Protein AF-A0A453NP81-F1 (afdb_monomer_lite)

pLDDT: mean 89.7, std 10.58, range [42.56, 98.75]

Sequence (314 aa):
PSFDKVVPPSFLELGVAELVAIYSELCELGSPPPVIDADDLQRDPEAVLSGLCEDLGIPFQPQMLKWKAGPRDFDGIWAPWWYESVHTSTGFSKSRRYPMTFPFAFYDLLEQSLPFYNMLKRQVRRTTGSLLPPPPDPPLPVPENKKILVWVGDELLPRDSARVSVFDSVVQGGDAVWEGLRIYDGKVFKLEEHLDRLFDSTKAMAFSNVPSRDWIKDAIFKTLNANGMFNNAHIRLTLTRGKKVTSGMSPAFNLYGCVLIVLAEWKPPVYDNSHGIKLVTATTRRNSPNSVDSKIHHNNLINNILAKVIYLKI

Foldseek 3Di:
DPPCVPDPDALVNVCLVVVLVVQVVCVVVVHRQAFADPLVCLVCVQLQQCVNCVSVVHDDDPCQFFDQAADDPPCPPCCVPPCPVVNPDTGRDRDPDDDDDDDPVCVVSCVSNVVSVVVRVVRHDPRCPPVDDDDPDDDDPDNLLQFAWKAKAHDTDTPVPDDADCQFPCNQPQQKFKFKWFAAQQDIPPLVVRVVLRVVLCVVSVQDQDDDPVSLVVNQVVRCVRSVPRHQKMWTWMKTSGGFPDRDDDSVRSPPGIMIITDMDRHHDPDDPVVDDDDDDFPQDDDDCVGPNPSNRTRPCVSVVVSVVVVVVD

Organism: Aegilops tauschii subsp. strangulata (NCBI:txid200361)

InterPro domains:
  IPR001544 Aminotransferase class IV [PF01063] (177-308)
  IPR027417 P-loop containing nucleoside triphosphate hydrolase [G3DSA:3.40.50.300] (17-99)
  IPR027417 P-loop containing nucleoside triphosphate hydrolase [SSF52540] (30-79)
  IPR036038 Aminotransferase-like, PLP-dependent enzymes [SSF56752] (148-310)
  IPR043131 Branched-chain-amino-acid aminotransferase-like, N-terminal [G3DSA:3.30.470.10] (142-263)
  IPR050571 Class-IV Pyridoxal-Phosphate-Dependent Aminotransferase [PTHR42743] (1-309)

Radius of gyration: 27.59 Å; chains: 1; bounding box: 65×51×76 Å

Structure (mmCIF, N/CA/C/O backbone):
data_AF-A0A453NP81-F1
#
_entry.id   AF-A0A453NP81-F1
#
loop_
_atom_site.group_PDB
_atom_site.id
_atom_site.type_symbol
_atom_site.label_atom_id
_atom_site.label_alt_id
_atom_site.label_comp_id
_atom_site.label_asym_id
_atom_site.label_entity_id
_atom_site.label_seq_id
_atom_site.pdbx_PDB_ins_code
_atom_site.Cartn_x
_atom_site.Cartn_y
_atom_site.Cartn_z
_atom_site.occupancy
_atom_site.B_iso_or_equiv
_atom_site.auth_seq_id
_atom_site.auth_comp_id
_atom_site.auth_asym_id
_atom_site.auth_atom_id
_atom_site.pdbx_PDB_model_num
ATOM 1 N N . PRO A 1 1 ? -13.030 -12.055 40.903 1.00 47.19 1 PRO A N 1
ATOM 2 C CA . PRO A 1 1 ? -11.778 -12.454 40.208 1.00 47.19 1 PRO A CA 1
ATOM 3 C C . PRO A 1 1 ? -11.940 -12.206 38.711 1.00 47.19 1 PRO A C 1
ATOM 5 O O . PRO A 1 1 ? -12.988 -12.552 38.183 1.00 47.19 1 PRO A O 1
ATOM 8 N N . SER A 1 2 ? -10.976 -11.556 38.059 1.00 61.31 2 SER A N 1
ATOM 9 C CA . SER A 1 2 ? -11.037 -11.371 36.605 1.00 61.31 2 SER A CA 1
ATOM 10 C C . SER A 1 2 ? -10.831 -12.724 35.909 1.00 61.31 2 SER A C 1
ATOM 12 O O . SER A 1 2 ? -10.072 -13.555 36.413 1.00 61.31 2 SER A O 1
ATOM 14 N N . PHE A 1 3 ? -11.569 -12.972 34.825 1.00 66.38 3 PHE A N 1
ATOM 15 C CA . PHE A 1 3 ? -11.654 -14.274 34.146 1.00 66.38 3 PHE A CA 1
ATOM 16 C C . PHE A 1 3 ? -10.286 -14.781 33.657 1.00 66.38 3 PHE A C 1
ATOM 18 O O . PHE A 1 3 ? -9.969 -15.961 33.793 1.00 66.38 3 PHE A O 1
ATOM 25 N N . ASP A 1 4 ? -9.424 -13.859 33.229 1.00 69.38 4 ASP A N 1
ATOM 26 C CA . ASP A 1 4 ? -8.034 -14.091 32.815 1.00 69.38 4 ASP A CA 1
ATOM 27 C C . ASP A 1 4 ? -7.135 -14.691 33.912 1.00 69.38 4 ASP A C 1
ATOM 29 O O . ASP A 1 4 ? -6.089 -15.263 33.617 1.00 69.38 4 ASP A O 1
ATOM 33 N N . LYS A 1 5 ? -7.529 -14.591 35.190 1.00 72.94 5 LYS A N 1
ATOM 34 C CA . LYS A 1 5 ? -6.813 -15.232 36.307 1.00 72.94 5 LYS A CA 1
ATOM 35 C C . LYS A 1 5 ? -7.133 -16.719 36.455 1.00 72.94 5 LYS A C 1
ATOM 37 O O . LYS A 1 5 ? -6.472 -17.393 37.241 1.00 72.94 5 LYS A O 1
ATOM 42 N N . VAL A 1 6 ? -8.171 -17.202 35.772 1.00 76.69 6 VAL A N 1
ATOM 43 C CA . VAL A 1 6 ? -8.679 -18.578 35.878 1.00 76.69 6 VAL A CA 1
ATOM 44 C C . VAL A 1 6 ? -8.459 -19.336 34.573 1.00 76.69 6 VAL A C 1
ATOM 46 O O . VAL A 1 6 ? -8.052 -20.494 34.608 1.00 76.69 6 VAL A O 1
ATOM 49 N N . VAL A 1 7 ? -8.674 -18.676 33.433 1.00 77.19 7 VAL A N 1
ATOM 50 C CA . VAL A 1 7 ? -8.466 -19.242 32.097 1.00 77.19 7 VAL A CA 1
ATOM 51 C C . VAL A 1 7 ? -7.507 -18.330 31.330 1.00 77.19 7 VAL A C 1
ATOM 53 O O . VAL A 1 7 ? -7.782 -17.133 31.220 1.00 77.19 7 VAL A O 1
ATOM 56 N N . PRO A 1 8 ? -6.380 -18.849 30.803 1.00 81.69 8 PRO A N 1
ATOM 57 C CA . PRO A 1 8 ? -5.504 -18.066 29.944 1.00 81.69 8 PRO A CA 1
ATOM 58 C C . PRO A 1 8 ? -6.287 -17.527 28.739 1.00 81.69 8 PRO A C 1
ATOM 60 O O . PRO A 1 8 ? -6.953 -18.309 28.056 1.00 81.69 8 PRO A O 1
ATOM 63 N N . PRO A 1 9 ? -6.223 -16.217 28.453 1.00 84.69 9 PRO A N 1
ATOM 64 C CA . PRO A 1 9 ? -6.964 -15.649 27.341 1.00 84.69 9 PRO A CA 1
ATOM 65 C C . PRO A 1 9 ? -6.439 -16.217 26.021 1.00 84.69 9 PRO A C 1
ATOM 67 O O . PRO A 1 9 ? -5.232 -16.270 25.780 1.00 84.69 9 PRO A O 1
ATOM 70 N N . SER A 1 10 ? -7.362 -16.634 25.161 1.00 89.25 10 SER A N 1
ATOM 71 C CA . SER A 1 10 ? -7.074 -17.157 23.827 1.00 89.25 10 SER A CA 1
ATOM 72 C C . SER A 1 10 ? -7.984 -16.494 22.799 1.00 89.25 10 SER A C 1
ATOM 74 O O . SER A 1 10 ? -8.982 -15.870 23.158 1.00 89.25 10 SER A O 1
ATOM 76 N N . PHE A 1 11 ? -7.643 -16.617 21.515 1.00 88.62 11 PHE A N 1
ATOM 77 C CA . PHE A 1 11 ? -8.423 -16.000 20.440 1.00 88.62 11 PHE A CA 1
ATOM 78 C C . PHE A 1 11 ? -9.874 -16.500 20.420 1.00 88.62 11 PHE A C 1
ATOM 80 O O . PHE A 1 11 ? -10.788 -15.694 20.270 1.00 88.62 11 PHE A O 1
ATOM 87 N N . LEU A 1 12 ? -10.076 -17.799 20.663 1.00 87.88 12 LEU A N 1
ATOM 88 C CA . LEU A 1 12 ? -11.402 -18.414 20.761 1.00 87.88 12 LEU A CA 1
ATOM 89 C C . LEU A 1 12 ? -12.177 -17.904 21.986 1.00 87.88 12 LEU A C 1
ATOM 91 O O . LEU A 1 12 ? -13.352 -17.576 21.886 1.00 87.88 12 LEU A O 1
ATOM 95 N N . GLU A 1 13 ? -11.509 -17.764 23.134 1.00 87.81 13 GLU A N 1
ATOM 96 C CA . GLU A 1 13 ? -12.145 -17.270 24.367 1.00 87.81 13 GLU A CA 1
ATOM 97 C C . GLU A 1 13 ? -12.581 -15.799 24.269 1.00 87.81 13 GLU A C 1
ATOM 99 O O . GLU A 1 13 ? -13.502 -15.379 24.967 1.00 87.81 13 GLU A O 1
ATOM 104 N N . LEU A 1 14 ? -11.942 -14.994 23.411 1.00 86.94 14 LEU A N 1
ATOM 105 C CA . LEU A 1 14 ? -12.340 -13.600 23.205 1.00 86.94 14 LEU A CA 1
ATOM 106 C C . LEU A 1 14 ? -13.663 -13.450 22.439 1.00 86.94 14 LEU A C 1
ATOM 108 O O . LEU A 1 14 ? -14.275 -12.384 22.517 1.00 86.94 14 LEU A O 1
ATOM 112 N N . GLY A 1 15 ? -14.093 -14.462 21.680 1.00 89.94 15 GLY A N 1
ATOM 113 C CA . GLY A 1 15 ? -15.384 -14.457 20.986 1.00 89.94 15 GLY A CA 1
ATOM 114 C C . GLY A 1 15 ? -15.492 -13.498 19.789 1.00 89.94 15 GLY A C 1
ATOM 115 O O . GLY A 1 15 ? -16.579 -13.304 19.245 1.00 89.94 15 GLY A O 1
ATOM 116 N N . VAL A 1 16 ? -14.408 -12.819 19.386 1.00 90.50 16 VAL A N 1
ATOM 117 C CA . VAL A 1 16 ? -14.475 -11.760 18.355 1.00 90.50 16 VAL A CA 1
ATOM 118 C C . VAL A 1 16 ? -14.737 -12.348 16.963 1.00 90.50 16 VAL A C 1
ATOM 120 O O . VAL A 1 16 ? -15.414 -11.716 16.151 1.00 90.50 16 VAL A O 1
ATOM 123 N N . ALA A 1 17 ? -14.246 -13.558 16.685 1.00 92.00 17 ALA A N 1
ATOM 124 C CA . ALA A 1 17 ? -14.535 -14.263 15.436 1.00 92.00 17 ALA A CA 1
ATOM 125 C C . ALA A 1 17 ? -16.012 -14.672 15.353 1.00 92.00 17 ALA A C 1
ATOM 127 O O . ALA A 1 17 ? -16.648 -14.510 14.315 1.00 92.00 17 ALA A O 1
ATOM 128 N N . GLU A 1 18 ? -16.569 -15.137 16.465 1.00 94.38 18 GLU A N 1
ATOM 129 C CA . GLU A 1 18 ? -17.962 -15.536 16.612 1.00 94.38 18 GLU A CA 1
ATOM 130 C C . GLU A 1 18 ? -18.888 -14.329 16.428 1.00 94.38 18 GLU A C 1
ATOM 132 O O . GLU A 1 18 ? -19.885 -14.424 15.718 1.00 94.38 18 GLU A O 1
ATOM 137 N N . LEU A 1 19 ? -18.524 -13.160 16.968 1.00 93.94 19 LEU A N 1
ATOM 138 C CA . LEU A 1 19 ? -19.256 -11.913 16.715 1.00 93.94 19 LEU A CA 1
ATOM 139 C C . LEU A 1 19 ? -19.262 -11.535 15.225 1.00 93.94 19 LEU A C 1
ATOM 141 O O . LEU A 1 19 ? -20.287 -11.094 14.707 1.00 93.94 19 LEU A O 1
ATOM 145 N N . VAL A 1 20 ? -18.140 -11.721 14.522 1.00 93.81 20 VAL A N 1
ATOM 146 C CA . VAL A 1 20 ? -18.042 -11.508 13.067 1.00 93.81 20 VAL A CA 1
ATOM 147 C C . VAL A 1 20 ? -18.910 -12.496 12.284 1.00 93.81 20 VAL A C 1
ATOM 149 O O . VAL A 1 20 ? -19.563 -12.094 11.316 1.00 93.81 20 VAL A O 1
ATOM 152 N N . ALA A 1 21 ? -18.936 -13.764 12.700 1.00 93.19 21 ALA A N 1
ATOM 153 C CA . ALA A 1 21 ? -19.771 -14.795 12.094 1.00 93.19 21 ALA A CA 1
ATOM 154 C C . ALA A 1 21 ? -21.261 -14.464 12.261 1.00 93.19 21 ALA A C 1
ATOM 156 O O . ALA A 1 21 ? -21.967 -14.345 11.262 1.00 93.19 21 ALA A O 1
ATOM 157 N N . ILE A 1 22 ? -21.702 -14.177 13.492 1.00 93.62 22 ILE A N 1
ATOM 158 C CA . ILE A 1 22 ? -23.084 -13.772 13.799 1.00 93.62 22 ILE A CA 1
ATOM 159 C C . ILE A 1 22 ? -23.476 -12.526 12.994 1.00 93.62 22 ILE A C 1
ATOM 161 O O . ILE A 1 22 ? -24.561 -12.472 12.418 1.00 93.62 22 ILE A O 1
ATOM 165 N N . TYR A 1 23 ? -22.593 -11.525 12.920 1.00 93.44 23 TYR A N 1
ATOM 166 C CA . TYR A 1 23 ? -22.841 -10.321 12.127 1.00 93.44 23 TYR A CA 1
ATOM 167 C C . TYR A 1 23 ? -23.064 -10.648 10.644 1.00 93.44 23 TYR A C 1
ATOM 169 O O . TYR A 1 23 ? -24.008 -10.138 10.040 1.00 93.44 23 TYR A O 1
ATOM 177 N N . SER A 1 24 ? -22.213 -11.498 10.061 1.00 91.00 24 SER A N 1
ATOM 178 C CA . SER A 1 24 ? -22.315 -11.875 8.646 1.00 91.00 24 SER A CA 1
ATOM 179 C C . SER A 1 24 ? -23.592 -12.662 8.360 1.00 91.00 24 SER A C 1
ATOM 181 O O . SER A 1 24 ? -24.307 -12.316 7.424 1.00 91.00 24 SER A O 1
ATOM 183 N N . GLU A 1 25 ? -23.932 -13.642 9.201 1.00 93.00 25 GLU A N 1
ATOM 184 C CA . GLU A 1 25 ? -25.167 -14.427 9.071 1.00 93.00 25 GLU A CA 1
ATOM 185 C C . GLU A 1 25 ? -26.416 -13.533 9.119 1.00 93.00 25 GLU A C 1
ATOM 187 O O . GLU A 1 25 ? -27.303 -13.637 8.273 1.00 93.00 25 GLU A O 1
ATOM 192 N N . LEU A 1 26 ? -26.476 -12.590 10.064 1.00 91.94 26 LEU A N 1
ATOM 193 C CA . LEU A 1 26 ? -27.601 -11.657 10.169 1.00 91.94 26 LEU A CA 1
ATOM 194 C C . LEU A 1 26 ? -27.687 -10.699 8.968 1.00 91.94 26 LEU A C 1
ATOM 196 O O . LEU A 1 26 ? -28.788 -10.368 8.517 1.00 91.94 26 LEU A O 1
ATOM 200 N N . CYS A 1 27 ? -26.545 -10.291 8.404 1.00 88.50 27 CYS A N 1
ATOM 201 C CA . CYS A 1 27 ? -26.513 -9.511 7.166 1.00 88.50 27 CYS A CA 1
ATOM 202 C C . CYS A 1 27 ? -27.062 -10.303 5.970 1.00 88.50 27 CYS A C 1
ATOM 204 O O . CYS A 1 27 ? -27.820 -9.747 5.177 1.00 88.50 27 CYS A O 1
ATOM 206 N N . GLU A 1 28 ? -26.721 -11.588 5.846 1.00 90.00 28 GLU A N 1
ATOM 207 C CA . GLU A 1 28 ? -27.236 -12.466 4.784 1.00 90.00 28 GLU A CA 1
ATOM 208 C C . GLU A 1 28 ? -28.748 -12.693 4.896 1.00 90.00 28 GLU A C 1
ATOM 210 O O . GLU A 1 28 ? -29.448 -12.743 3.884 1.00 90.00 28 GLU A O 1
ATOM 215 N N . LEU A 1 29 ? -29.276 -12.727 6.121 1.00 91.94 29 LEU A N 1
ATOM 216 C CA . LEU A 1 29 ? -30.715 -12.765 6.399 1.00 91.94 29 LEU A CA 1
ATOM 217 C C . LEU A 1 29 ? -31.428 -11.422 6.133 1.00 91.94 29 LEU A C 1
ATOM 219 O O . LEU A 1 29 ? -32.634 -11.305 6.358 1.00 91.94 29 LEU A O 1
ATOM 223 N N . GLY A 1 30 ? -30.708 -10.401 5.657 1.00 87.62 30 GLY A N 1
ATOM 224 C CA . GLY A 1 30 ? -31.253 -9.086 5.314 1.00 87.62 30 GLY A CA 1
ATOM 225 C C . GLY A 1 30 ? -31.536 -8.186 6.518 1.00 87.62 30 GLY A C 1
ATOM 226 O O . GLY A 1 30 ? -32.210 -7.170 6.367 1.00 87.62 30 GLY A O 1
ATOM 227 N N . SER A 1 31 ? -31.032 -8.542 7.702 1.00 80.88 31 SER A N 1
ATOM 228 C CA . SER A 1 31 ? -31.217 -7.792 8.950 1.00 80.88 31 SER A CA 1
ATOM 229 C C . SER A 1 31 ? -29.856 -7.445 9.566 1.00 80.88 31 SER A C 1
ATOM 231 O O . SER A 1 31 ? -29.481 -8.030 10.583 1.00 80.88 31 SER A O 1
ATOM 233 N N . PRO A 1 32 ? -29.081 -6.526 8.956 1.00 85.56 32 PRO A N 1
ATOM 234 C CA . PRO A 1 32 ? -27.772 -6.149 9.480 1.00 85.56 32 PRO A CA 1
ATOM 235 C C . PRO A 1 32 ? -27.924 -5.568 10.897 1.00 85.56 32 PRO A C 1
ATOM 237 O O . PRO A 1 32 ? -28.629 -4.569 11.067 1.00 85.56 32 PRO A O 1
ATOM 240 N N . PRO A 1 33 ? -27.301 -6.168 11.925 1.00 90.88 33 PRO A N 1
ATOM 241 C CA . PRO A 1 33 ? -27.499 -5.729 13.298 1.00 90.88 33 PRO A CA 1
ATOM 242 C C . PRO A 1 33 ? -26.714 -4.435 13.568 1.00 90.88 33 PRO A C 1
ATOM 244 O O . PRO A 1 33 ? -25.604 -4.269 13.045 1.00 90.88 33 PRO A O 1
ATOM 247 N N . PRO A 1 34 ? -27.235 -3.523 14.409 1.00 91.31 34 PRO A N 1
ATOM 248 C CA . PRO A 1 34 ? -26.482 -2.351 14.831 1.00 91.31 34 PRO A CA 1
ATOM 249 C C . PRO A 1 34 ? -25.256 -2.775 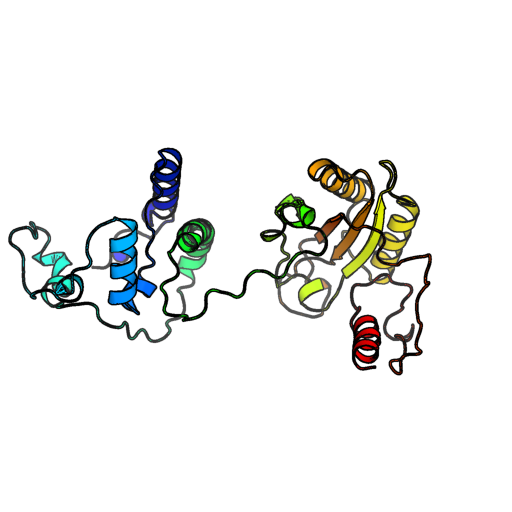15.650 1.00 91.31 34 PRO A C 1
ATOM 251 O O . PRO A 1 34 ? -25.347 -3.620 16.543 1.00 91.31 34 PRO A O 1
ATOM 254 N N . VAL A 1 35 ? -24.104 -2.167 15.360 1.00 92.38 35 VAL A N 1
ATOM 255 C CA . VAL A 1 35 ? -22.849 -2.400 16.088 1.00 92.38 35 VAL A CA 1
ATOM 256 C C . VAL A 1 35 ? -22.504 -1.156 16.899 1.00 92.38 35 VAL A C 1
ATOM 258 O O . VAL A 1 35 ? -22.488 -0.043 16.373 1.00 92.38 35 VAL A O 1
ATOM 261 N N . ILE A 1 36 ? -22.202 -1.346 18.183 1.00 91.50 36 ILE A N 1
ATOM 262 C CA . ILE A 1 36 ? -21.810 -0.279 19.108 1.00 91.50 36 ILE A CA 1
ATOM 263 C C . ILE A 1 36 ? -20.406 -0.557 19.629 1.00 91.50 36 ILE A C 1
ATOM 265 O O . ILE A 1 36 ? -20.110 -1.670 20.059 1.00 91.50 36 ILE A O 1
ATOM 269 N N . ASP A 1 37 ? -19.559 0.471 19.642 1.00 89.62 37 ASP A N 1
ATOM 270 C CA . ASP A 1 37 ? -18.280 0.423 20.342 1.00 89.62 37 ASP A CA 1
ATOM 271 C C . ASP A 1 37 ? -18.469 0.806 21.821 1.00 89.62 37 ASP A C 1
ATOM 273 O O . ASP A 1 37 ? -19.108 1.810 22.155 1.00 89.62 37 ASP A O 1
ATOM 277 N N . ALA A 1 38 ? -17.932 -0.016 22.724 1.00 88.56 38 ALA A N 1
ATOM 278 C CA . ALA A 1 38 ? -18.082 0.181 24.162 1.00 88.56 38 ALA A CA 1
ATOM 279 C C . ALA A 1 38 ? -17.394 1.465 24.665 1.00 88.56 38 ALA A C 1
ATOM 281 O O . ALA A 1 38 ? -17.914 2.107 25.582 1.00 88.56 38 ALA A O 1
ATOM 282 N N . ASP A 1 39 ? -16.272 1.871 24.059 1.00 85.81 39 ASP A N 1
ATOM 283 C CA . ASP A 1 39 ? -15.586 3.115 24.419 1.00 85.81 39 ASP A CA 1
ATOM 284 C C . ASP A 1 39 ? -16.406 4.330 23.966 1.00 85.81 39 ASP A C 1
ATOM 286 O O . ASP A 1 39 ? -16.491 5.329 24.687 1.00 85.81 39 ASP A O 1
ATOM 290 N N . ASP A 1 40 ? -17.065 4.240 22.806 1.00 87.00 40 ASP A N 1
ATOM 291 C CA . ASP A 1 40 ? -17.981 5.280 22.329 1.00 87.00 40 ASP A CA 1
ATOM 292 C C . ASP A 1 40 ? -19.202 5.408 23.245 1.00 87.00 40 ASP A C 1
ATOM 294 O O . ASP A 1 40 ? -19.545 6.524 23.645 1.00 87.00 40 ASP A O 1
ATOM 298 N N . LEU A 1 41 ? -19.803 4.280 23.646 1.00 90.06 41 LEU A N 1
ATOM 299 C CA . LEU A 1 41 ? -20.924 4.245 24.589 1.00 90.06 41 LEU A CA 1
ATOM 300 C C . LEU A 1 41 ? -20.543 4.858 25.939 1.00 90.06 41 LEU A C 1
ATOM 302 O O . LEU A 1 41 ? -21.323 5.600 26.525 1.00 90.06 41 LEU A O 1
ATOM 306 N N . GLN A 1 42 ? -19.343 4.577 26.446 1.00 87.12 42 GLN A N 1
ATOM 307 C CA . GLN A 1 42 ? -18.888 5.145 27.714 1.00 87.12 42 GLN A CA 1
ATOM 308 C C . GLN A 1 42 ? -18.566 6.646 27.608 1.00 87.12 42 GLN A C 1
ATOM 310 O O . GLN A 1 42 ? -18.723 7.392 28.581 1.00 87.12 42 GLN A O 1
ATOM 315 N N . ARG A 1 43 ? -18.091 7.096 26.442 1.00 86.31 43 ARG A N 1
ATOM 316 C CA . ARG A 1 43 ? -17.704 8.487 26.178 1.00 86.31 43 ARG A CA 1
ATOM 317 C C . ARG A 1 43 ? -18.910 9.407 26.003 1.00 86.31 43 ARG A C 1
ATOM 319 O O . ARG A 1 43 ? -18.885 10.511 26.553 1.00 86.31 43 ARG A O 1
ATOM 326 N N . ASP A 1 44 ? -19.921 8.958 25.261 1.00 89.06 44 ASP A N 1
ATOM 327 C CA . ASP A 1 44 ? -21.163 9.690 24.990 1.00 89.06 44 ASP A CA 1
ATOM 328 C C . ASP A 1 44 ? -22.378 8.735 24.930 1.00 89.06 44 ASP A C 1
ATOM 330 O O . ASP A 1 44 ? -22.845 8.364 23.847 1.00 89.06 44 ASP A O 1
ATOM 334 N N . PRO A 1 45 ? -22.893 8.304 26.098 1.00 91.88 45 PRO A N 1
ATOM 335 C CA . PRO A 1 45 ? -23.934 7.285 26.147 1.00 91.88 45 PRO A CA 1
ATOM 336 C C . PRO A 1 45 ? -25.266 7.750 25.563 1.00 91.88 45 PRO A C 1
ATOM 338 O O . PRO A 1 45 ? -25.993 6.949 24.985 1.00 91.88 45 PRO A O 1
ATOM 341 N N . GLU A 1 46 ? -25.594 9.036 25.699 1.00 92.06 46 GLU A N 1
ATOM 342 C CA . GLU A 1 46 ? -26.834 9.598 25.162 1.00 92.06 46 GLU A CA 1
ATOM 343 C C . GLU A 1 46 ? -26.849 9.528 23.642 1.00 92.06 46 GLU A C 1
ATOM 345 O O . GLU A 1 46 ? -27.807 9.012 23.063 1.00 92.06 46 GLU A O 1
ATOM 350 N N . ALA A 1 47 ? -25.772 9.970 22.994 1.00 89.69 47 ALA A N 1
ATOM 351 C CA . ALA A 1 47 ? -25.707 9.969 21.545 1.00 89.69 47 ALA A CA 1
ATOM 352 C C . ALA A 1 47 ? -25.652 8.540 20.970 1.00 89.69 47 ALA A C 1
ATOM 354 O O . ALA A 1 47 ? -26.335 8.247 19.988 1.00 89.69 47 ALA A O 1
ATOM 355 N N . VAL A 1 48 ? -24.902 7.628 21.603 1.00 91.56 48 VAL A N 1
ATOM 356 C CA . VAL A 1 48 ? -24.818 6.224 21.164 1.00 91.56 48 VAL A CA 1
ATOM 357 C C . VAL A 1 48 ? -26.146 5.487 21.346 1.00 91.56 48 VAL A C 1
ATOM 359 O O . VAL A 1 48 ? -26.606 4.827 20.416 1.00 91.56 48 VAL A O 1
ATOM 362 N N . LEU A 1 49 ? -26.795 5.608 22.510 1.00 93.19 49 LEU A N 1
ATOM 363 C CA . LEU A 1 49 ? -28.073 4.934 22.760 1.00 93.19 49 LEU A CA 1
ATOM 364 C C . LEU A 1 49 ? -29.214 5.532 21.936 1.00 93.19 49 LEU A C 1
ATOM 366 O O . LEU A 1 49 ? -30.095 4.789 21.514 1.00 93.19 49 LEU A O 1
ATOM 370 N N . SER A 1 50 ? -29.192 6.840 21.669 1.00 91.69 50 SER A N 1
ATOM 371 C CA . SER A 1 50 ? -30.149 7.466 20.748 1.00 91.69 50 SER A CA 1
ATOM 372 C C . SER A 1 50 ? -29.996 6.909 19.333 1.00 91.69 50 SER A C 1
ATOM 374 O O . SER A 1 50 ? -30.995 6.541 18.718 1.00 91.69 50 SER A O 1
ATOM 376 N N . GLY A 1 51 ? -28.755 6.775 18.848 1.00 90.50 51 GLY A N 1
ATOM 377 C CA . GLY A 1 51 ? -28.468 6.156 17.553 1.00 90.50 51 GLY A CA 1
ATOM 378 C C . GLY A 1 51 ? -28.930 4.699 17.485 1.00 90.50 51 GLY A C 1
ATOM 379 O O . GLY A 1 51 ? -29.597 4.315 16.530 1.00 90.50 51 GLY A O 1
ATOM 380 N N . LEU A 1 52 ? -28.670 3.913 18.536 1.00 92.44 52 LEU A N 1
ATOM 381 C CA . LEU A 1 52 ? -29.173 2.540 18.636 1.00 92.44 52 LEU A CA 1
ATOM 382 C C . LEU A 1 52 ? -30.704 2.481 18.580 1.00 92.44 52 LEU A C 1
ATOM 384 O O . LEU A 1 52 ? -31.263 1.629 17.898 1.00 92.44 52 LEU A O 1
ATOM 388 N N . CYS A 1 53 ? -31.387 3.361 19.314 1.00 92.94 53 CYS A N 1
ATOM 389 C CA . CYS A 1 53 ? -32.847 3.400 19.334 1.00 92.94 53 CYS A CA 1
ATOM 390 C C . CYS A 1 53 ? -33.417 3.691 17.941 1.00 92.94 53 CYS A C 1
ATOM 392 O O . CYS A 1 53 ? -34.368 3.035 17.524 1.00 92.94 53 CYS A O 1
ATOM 394 N N . GLU A 1 54 ? -32.806 4.620 17.204 1.00 91.06 54 GLU A N 1
ATOM 395 C CA . GLU A 1 54 ? -33.174 4.917 15.819 1.00 91.06 54 GLU A CA 1
ATOM 396 C C . GLU A 1 54 ? -32.956 3.711 14.894 1.00 91.06 54 GLU A C 1
ATOM 398 O O . GLU A 1 54 ? -33.864 3.367 14.140 1.00 91.06 54 GLU A O 1
ATOM 403 N N . ASP A 1 55 ? -31.812 3.025 15.000 1.00 88.06 55 ASP A N 1
ATOM 404 C CA . ASP A 1 55 ? -31.508 1.833 14.193 1.00 88.06 55 ASP A CA 1
ATOM 405 C C . ASP A 1 55 ? -32.504 0.690 14.465 1.00 88.06 55 ASP A C 1
ATOM 407 O O . ASP A 1 55 ? -32.867 -0.063 13.563 1.00 88.06 55 ASP A O 1
ATOM 411 N N . LEU A 1 56 ? -32.982 0.580 15.709 1.00 90.50 56 LEU A N 1
ATOM 412 C CA . LEU A 1 56 ? -33.981 -0.404 16.131 1.00 90.50 56 LEU A CA 1
ATOM 413 C C . LEU A 1 56 ? -35.434 0.051 15.904 1.00 90.50 56 LEU A C 1
ATOM 415 O O . LEU A 1 56 ? -36.358 -0.725 16.150 1.00 90.50 56 LEU A O 1
ATOM 419 N N . GLY A 1 57 ? -35.666 1.295 15.474 1.00 90.31 57 GLY A N 1
ATOM 420 C CA . GLY A 1 57 ? -37.008 1.853 15.296 1.00 90.31 57 GLY A CA 1
ATOM 421 C C . GLY A 1 57 ? -37.804 2.026 16.598 1.00 90.31 57 GLY A C 1
ATOM 422 O O . GLY A 1 57 ? -39.035 1.990 16.572 1.00 90.31 57 GLY A O 1
ATOM 423 N N . ILE A 1 58 ? -37.129 2.204 17.738 1.00 94.38 58 ILE A N 1
ATOM 424 C CA . ILE A 1 58 ? -37.747 2.409 19.058 1.00 94.38 58 ILE A CA 1
ATOM 425 C C . ILE A 1 58 ? -37.492 3.834 19.579 1.00 94.38 58 ILE A C 1
ATOM 427 O O . ILE A 1 58 ? -36.485 4.450 19.236 1.00 94.38 58 ILE A O 1
ATOM 431 N N . PRO A 1 59 ? -38.377 4.400 20.420 1.00 94.00 59 PRO A N 1
ATOM 432 C CA . PRO A 1 59 ? -38.150 5.723 20.993 1.00 94.00 59 PRO A CA 1
ATOM 433 C C . PRO A 1 59 ? -37.054 5.693 22.066 1.00 94.00 59 PRO A C 1
ATOM 435 O O . PRO A 1 59 ? -37.076 4.850 22.966 1.00 94.00 59 PRO A O 1
ATOM 438 N N . PHE A 1 60 ? -36.141 6.667 22.015 1.00 94.88 60 PHE A N 1
ATOM 439 C CA . PHE A 1 60 ? -35.146 6.876 23.066 1.00 94.88 60 PHE A CA 1
ATOM 440 C C . PHE A 1 60 ? -35.810 7.263 24.396 1.00 94.88 60 PHE A C 1
ATOM 442 O O . PHE A 1 60 ? -36.704 8.113 24.438 1.00 94.88 60 PHE A O 1
ATOM 449 N N . GLN A 1 61 ? -35.340 6.667 25.494 1.00 94.62 61 GLN A N 1
ATOM 450 C CA . GLN A 1 61 ? -35.805 6.962 26.848 1.00 94.62 61 GLN A CA 1
ATOM 451 C C . GLN A 1 61 ? -34.645 7.505 27.695 1.00 94.62 61 GLN A C 1
ATOM 453 O O . GLN A 1 61 ? -33.683 6.775 27.938 1.00 94.62 61 GLN A O 1
ATOM 458 N N . PRO A 1 62 ? -34.726 8.736 28.234 1.00 92.69 62 PRO A N 1
ATOM 459 C CA . PRO A 1 62 ? -33.672 9.300 29.085 1.00 92.69 62 PRO A CA 1
ATOM 460 C C . PRO A 1 62 ? -33.326 8.443 30.316 1.00 92.69 62 PRO A C 1
ATOM 462 O O . PRO A 1 62 ? -32.218 8.519 30.847 1.00 92.69 62 PRO A O 1
ATOM 465 N N . GLN A 1 63 ? -34.258 7.595 30.763 1.00 93.38 63 GLN A N 1
ATOM 466 C CA . GLN A 1 63 ? -34.065 6.624 31.841 1.00 93.38 63 GLN A CA 1
ATOM 467 C C . GLN A 1 63 ? -32.995 5.571 31.506 1.00 93.38 63 GLN A C 1
ATOM 469 O O . GLN A 1 63 ? -32.412 4.998 32.417 1.00 93.38 63 GLN A O 1
ATOM 474 N N . MET A 1 64 ? -32.664 5.348 30.231 1.00 92.56 64 MET A N 1
ATOM 475 C CA . MET A 1 64 ? -31.579 4.440 29.829 1.00 92.56 64 MET A CA 1
ATOM 476 C C . MET A 1 64 ? -30.200 4.918 30.313 1.00 92.56 64 MET A C 1
ATOM 478 O O . MET A 1 64 ? -29.276 4.119 30.436 1.00 92.56 64 MET A O 1
ATOM 482 N N . LEU A 1 65 ? -30.053 6.213 30.620 1.00 93.69 65 LEU A N 1
ATOM 483 C CA . LEU A 1 65 ? -28.797 6.805 31.087 1.00 93.69 65 LEU A CA 1
ATOM 484 C C . LEU A 1 65 ? -28.587 6.677 32.598 1.00 93.69 65 LEU A C 1
ATOM 486 O O . LEU A 1 65 ? -27.467 6.878 33.076 1.00 93.69 65 LEU A O 1
ATOM 490 N N . LYS A 1 66 ? -29.657 6.402 33.358 1.00 93.19 66 LYS A N 1
ATOM 491 C CA . LYS A 1 66 ? -29.634 6.377 34.823 1.00 93.19 66 LYS A CA 1
ATOM 492 C C . LYS A 1 66 ? -30.522 5.280 35.387 1.00 93.19 66 LYS A C 1
ATOM 494 O O . LYS A 1 66 ? -31.712 5.226 35.106 1.00 93.19 66 LYS A O 1
ATOM 499 N N . TRP A 1 67 ? -29.980 4.484 36.295 1.00 91.69 67 TRP A N 1
ATOM 500 C CA . TRP A 1 67 ? -30.710 3.410 36.963 1.00 91.69 67 TRP A CA 1
ATOM 501 C C . TRP A 1 67 ? -30.569 3.484 38.483 1.00 91.69 67 TRP A C 1
ATOM 503 O O . TRP A 1 67 ? -29.659 4.107 39.030 1.00 91.69 67 TRP A O 1
ATOM 513 N N . LYS A 1 68 ? -31.507 2.845 39.192 1.00 91.12 68 LYS A N 1
ATOM 514 C CA . LYS A 1 68 ? -31.460 2.736 40.655 1.00 91.12 68 LYS A CA 1
ATOM 515 C C . LYS A 1 68 ? -30.396 1.712 41.056 1.00 91.12 68 LYS A C 1
ATOM 517 O O . LYS A 1 68 ? -30.486 0.573 40.604 1.00 91.12 68 LYS A O 1
ATOM 522 N N . ALA A 1 69 ? -29.459 2.105 41.914 1.00 92.50 69 ALA A N 1
ATOM 523 C CA . ALA A 1 69 ? -28.504 1.197 42.544 1.00 92.50 69 ALA A CA 1
ATOM 524 C C . ALA A 1 69 ? -29.211 0.135 43.410 1.00 92.50 69 ALA A C 1
ATOM 526 O O . ALA A 1 69 ? -30.298 0.372 43.947 1.00 92.50 69 ALA A O 1
ATOM 527 N N . GLY A 1 70 ? -28.559 -1.011 43.570 1.00 90.62 70 GLY A N 1
ATOM 528 C CA . GLY A 1 70 ? -28.990 -2.135 44.391 1.00 90.62 70 GLY A CA 1
ATOM 529 C C . GLY A 1 70 ? -29.258 -3.417 43.597 1.00 90.62 70 GLY A C 1
ATOM 530 O O . GLY A 1 70 ? -29.278 -3.392 42.363 1.00 90.62 70 GLY A O 1
ATOM 531 N N . PRO A 1 71 ? -29.466 -4.533 44.314 1.00 89.19 71 PRO A N 1
ATOM 532 C CA . PRO A 1 71 ? -29.802 -5.812 43.710 1.00 89.19 71 PRO A CA 1
ATOM 533 C C . PRO A 1 71 ? -31.183 -5.785 43.053 1.00 89.19 71 PRO A C 1
ATOM 535 O O . PRO A 1 71 ? -32.084 -5.043 43.460 1.00 89.19 71 PRO A O 1
ATOM 538 N N . ARG A 1 72 ? -31.341 -6.617 42.030 1.00 88.19 72 ARG A N 1
ATOM 539 C CA . ARG A 1 72 ? -32.599 -6.907 41.349 1.00 88.19 72 ARG A CA 1
ATOM 540 C C . ARG A 1 72 ? -33.059 -8.313 41.696 1.00 88.19 72 ARG A C 1
ATOM 542 O O . ARG A 1 72 ? -32.247 -9.212 41.894 1.00 88.19 72 ARG A O 1
ATOM 549 N N . ASP A 1 73 ? -34.372 -8.515 41.668 1.00 87.44 73 ASP A N 1
ATOM 550 C CA . ASP A 1 73 ? -34.997 -9.807 41.981 1.00 87.44 73 ASP A CA 1
ATOM 551 C C . ASP A 1 73 ? -34.552 -10.936 41.030 1.00 87.44 73 ASP A C 1
ATOM 553 O O . ASP A 1 73 ? -34.676 -12.115 41.350 1.00 87.44 73 ASP A O 1
ATOM 557 N N . PHE A 1 74 ? -34.001 -10.577 39.868 1.00 88.19 74 PHE A N 1
ATOM 558 C CA . PHE A 1 74 ? -33.523 -11.491 38.834 1.00 88.19 74 PHE A CA 1
ATOM 559 C C . PHE A 1 74 ? -31.997 -11.689 38.810 1.00 88.19 74 PHE A C 1
ATOM 561 O O . PHE A 1 74 ? -31.506 -12.380 37.922 1.00 88.19 74 PHE A O 1
ATOM 568 N N . ASP A 1 75 ? -31.231 -11.137 39.760 1.00 83.56 75 ASP A N 1
ATOM 569 C CA . ASP A 1 75 ? -29.755 -11.171 39.711 1.00 83.56 75 ASP A CA 1
ATOM 570 C C . ASP A 1 75 ? -29.129 -12.567 39.935 1.00 83.56 75 ASP A C 1
ATOM 572 O O . ASP A 1 75 ? -27.913 -12.743 39.842 1.00 83.56 75 ASP A O 1
ATOM 576 N N . GLY A 1 76 ? -29.948 -13.594 40.159 1.00 87.38 76 GLY A N 1
ATOM 577 C CA . GLY A 1 76 ? -29.516 -14.988 40.208 1.00 87.38 76 GLY A CA 1
ATOM 578 C C . GLY A 1 76 ? -28.530 -15.304 41.340 1.00 87.38 76 GLY A C 1
ATOM 579 O O . GLY A 1 76 ? -28.166 -14.473 42.170 1.00 87.38 76 GLY A O 1
ATOM 580 N N . ILE A 1 77 ? -28.078 -16.559 41.388 1.00 87.31 77 ILE A N 1
ATOM 581 C CA . ILE A 1 77 ? -27.205 -17.057 42.467 1.00 87.31 77 ILE A CA 1
ATOM 582 C C . ILE A 1 77 ? -25.779 -16.480 42.427 1.00 87.31 77 ILE A C 1
ATOM 584 O O . ILE A 1 77 ? -25.055 -16.553 43.419 1.00 87.31 77 ILE A O 1
ATOM 588 N N . TRP A 1 78 ? -25.366 -15.910 41.291 1.00 84.62 78 TRP A N 1
ATOM 589 C CA . TRP A 1 78 ? -24.012 -15.389 41.083 1.00 84.62 78 TRP A CA 1
ATOM 590 C C . TRP A 1 78 ? -23.854 -13.915 41.482 1.00 84.62 78 TRP A C 1
ATOM 592 O O . TRP A 1 78 ? -22.720 -13.443 41.591 1.00 84.62 78 TRP A O 1
ATOM 602 N N . ALA A 1 79 ? -24.956 -13.207 41.768 1.00 85.69 79 ALA A N 1
ATOM 603 C CA . ALA A 1 79 ? -24.943 -11.793 42.149 1.00 85.69 79 ALA A CA 1
ATOM 604 C C . ALA A 1 79 ? -23.938 -11.454 43.266 1.00 85.69 79 ALA A C 1
ATOM 606 O O . ALA A 1 79 ? -23.168 -10.507 43.085 1.00 85.69 79 ALA A O 1
ATOM 607 N N . PRO A 1 80 ? -23.857 -12.227 44.375 1.00 84.38 80 PRO A N 1
ATOM 608 C CA . PRO A 1 80 ? -22.944 -11.909 45.476 1.00 84.38 80 PRO A CA 1
ATOM 609 C C . PRO A 1 80 ? -21.464 -11.936 45.083 1.00 84.38 80 PRO A C 1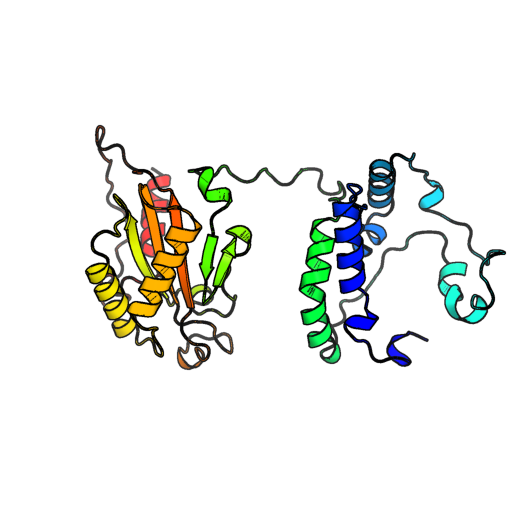
ATOM 611 O O . PRO A 1 80 ? -20.635 -11.361 45.779 1.00 84.38 80 PRO A O 1
ATOM 614 N N . TRP A 1 81 ? -21.121 -12.613 43.985 1.00 83.88 81 TRP A N 1
ATOM 615 C CA . TRP A 1 81 ? -19.738 -12.811 43.562 1.00 83.88 81 TRP A CA 1
ATOM 616 C C . TRP A 1 81 ? -19.302 -11.817 42.489 1.00 83.88 81 TRP A C 1
ATOM 618 O O . TRP A 1 81 ? -18.128 -11.446 42.454 1.00 83.88 81 TRP A O 1
ATOM 628 N N . TRP A 1 82 ? -20.206 -11.440 41.577 1.00 80.31 82 TRP A N 1
ATOM 629 C CA . TRP A 1 82 ? -19.845 -10.727 40.344 1.00 80.31 82 TRP A CA 1
ATOM 630 C C . TRP A 1 82 ? -20.504 -9.348 40.201 1.00 80.31 82 TRP A C 1
ATOM 632 O O . TRP A 1 82 ? -20.045 -8.561 39.376 1.00 80.31 82 TRP A O 1
ATOM 642 N N . TYR A 1 83 ? -21.573 -9.035 40.947 1.00 86.81 83 TYR A N 1
ATOM 643 C CA . TYR A 1 83 ? -22.419 -7.861 40.658 1.00 86.81 83 TYR A CA 1
ATOM 644 C C . TYR A 1 83 ? -22.183 -6.664 41.587 1.00 86.81 83 TYR A C 1
ATOM 646 O O . TYR A 1 83 ? -22.859 -5.650 41.439 1.00 86.81 83 TYR A O 1
ATOM 654 N N . GLU A 1 84 ? -21.194 -6.707 42.484 1.00 87.25 84 GLU A N 1
ATOM 655 C CA . GLU A 1 84 ? -20.902 -5.610 43.424 1.00 87.25 84 GLU A CA 1
ATOM 656 C C . GLU A 1 84 ? -20.751 -4.241 42.721 1.00 87.25 84 GLU A C 1
ATOM 658 O O . GLU A 1 84 ? -21.363 -3.243 43.119 1.00 87.25 84 GLU A O 1
ATOM 663 N N . SER A 1 85 ? -20.002 -4.183 41.614 1.00 85.25 85 SER A N 1
ATOM 664 C CA . SER A 1 85 ? -19.832 -2.946 40.837 1.00 85.25 85 SER A CA 1
ATOM 665 C C . SER A 1 85 ? -21.108 -2.519 40.105 1.00 85.25 85 SER A C 1
ATOM 667 O O . SER A 1 85 ? -21.355 -1.329 39.926 1.00 85.25 85 SER A O 1
ATOM 669 N N . VAL A 1 86 ? -21.933 -3.479 39.678 1.00 85.69 86 VAL A N 1
ATOM 670 C CA . VAL A 1 86 ? -23.210 -3.209 39.004 1.00 85.69 86 VAL A CA 1
ATOM 671 C C . VAL A 1 86 ? -24.218 -2.654 40.010 1.00 85.69 86 VAL A C 1
ATOM 673 O O . VAL A 1 86 ? -24.833 -1.623 39.746 1.00 85.69 86 VAL A O 1
ATOM 676 N N . HIS A 1 87 ? -24.325 -3.257 41.196 1.00 91.31 87 HIS A N 1
ATOM 677 C CA . HIS A 1 87 ? -25.229 -2.833 42.268 1.00 91.31 87 HIS A CA 1
ATOM 678 C C . HIS A 1 87 ? -24.916 -1.439 42.801 1.00 91.31 87 HIS A C 1
ATOM 680 O O . HIS A 1 87 ? -25.825 -0.751 43.251 1.00 91.31 87 HIS A O 1
ATOM 686 N N . THR A 1 88 ? -23.662 -0.997 42.743 1.00 90.88 88 THR A N 1
ATOM 687 C CA . THR A 1 88 ? -23.266 0.354 43.178 1.00 90.88 88 THR A CA 1
ATOM 688 C C . THR A 1 88 ? -23.378 1.409 42.074 1.00 90.88 88 THR A C 1
ATOM 690 O O . THR A 1 88 ? -23.356 2.607 42.361 1.00 90.88 88 THR A O 1
ATOM 693 N N . SER A 1 89 ? -23.532 0.994 40.815 1.00 91.25 89 SER A N 1
ATOM 694 C CA . SER A 1 89 ? -23.657 1.909 39.681 1.00 91.25 89 SER A CA 1
ATOM 695 C C . SER A 1 89 ? -25.051 2.542 39.588 1.00 91.25 89 SER A C 1
ATOM 697 O O . SER A 1 89 ? -26.061 1.941 39.955 1.00 91.25 89 SER A O 1
ATOM 699 N N . THR A 1 90 ? -25.112 3.768 39.067 1.00 93.25 90 THR A N 1
ATOM 700 C CA . THR A 1 90 ? -26.366 4.517 38.845 1.00 93.25 90 THR A CA 1
ATOM 701 C C . THR A 1 90 ? -26.493 5.086 37.432 1.00 93.25 90 THR A C 1
ATOM 703 O O . THR A 1 90 ? -27.458 5.787 37.134 1.00 93.25 90 THR A O 1
ATOM 706 N N . GLY A 1 91 ? -25.522 4.809 36.564 1.00 91.75 91 GLY A N 1
ATOM 707 C CA . GLY A 1 91 ? -25.413 5.341 35.211 1.00 91.75 91 GLY A CA 1
ATOM 708 C C . GLY A 1 91 ? -24.026 5.080 34.624 1.00 91.75 91 GLY A C 1
ATOM 709 O O . GLY A 1 91 ? -23.179 4.430 35.246 1.00 91.75 91 GLY A O 1
ATOM 710 N N . PHE A 1 92 ? -23.771 5.632 33.440 1.00 90.06 92 PHE A N 1
ATOM 711 C CA . PHE A 1 92 ? -22.458 5.572 32.798 1.00 90.06 92 PHE A CA 1
ATOM 712 C C . PHE A 1 92 ? -21.458 6.507 33.488 1.00 90.06 92 PHE A C 1
ATOM 714 O O . PHE A 1 92 ? -21.750 7.673 33.757 1.00 90.06 92 PHE A O 1
ATOM 721 N N . SER A 1 93 ? -20.251 6.011 33.750 1.00 83.56 93 SER A N 1
ATOM 722 C CA . SER A 1 93 ? -19.155 6.791 34.326 1.00 83.56 93 SER A CA 1
ATOM 723 C C . SER A 1 93 ? -18.019 6.940 33.317 1.00 83.56 93 SER A C 1
ATOM 725 O O . SER A 1 93 ? -17.676 5.996 32.604 1.00 83.56 93 SER A O 1
ATOM 727 N N . LYS A 1 94 ? -17.406 8.129 33.249 1.00 71.69 94 LYS A N 1
ATOM 728 C CA . LYS A 1 94 ? -16.223 8.343 32.407 1.00 71.69 94 LYS A CA 1
ATOM 729 C C . LYS A 1 94 ? -15.042 7.579 32.994 1.00 71.69 94 LYS A C 1
ATOM 731 O O . LYS A 1 94 ? -14.606 7.864 34.110 1.00 71.69 94 LYS A O 1
ATOM 736 N N . SER A 1 95 ? -14.499 6.645 32.224 1.00 66.06 95 SER A N 1
ATOM 737 C CA . SER A 1 95 ? -13.270 5.943 32.578 1.00 66.06 95 SER A CA 1
ATOM 738 C C . SER A 1 95 ? -12.101 6.931 32.634 1.00 66.06 95 SER A C 1
ATOM 740 O O . SER A 1 95 ? -11.685 7.483 31.616 1.00 66.06 95 SER A O 1
ATOM 742 N N . ARG A 1 96 ? -11.548 7.168 33.828 1.00 56.59 96 ARG A N 1
ATOM 743 C CA . ARG A 1 96 ? -10.197 7.725 33.985 1.00 56.59 96 ARG A CA 1
ATOM 744 C C . ARG A 1 96 ? -9.219 6.559 33.999 1.00 56.59 96 ARG A C 1
ATOM 746 O O . ARG A 1 96 ? -8.827 6.087 35.062 1.00 56.59 96 ARG A O 1
ATOM 753 N N . ARG A 1 97 ? -8.830 6.076 32.822 1.00 61.59 97 ARG A N 1
ATOM 754 C CA . ARG A 1 97 ? -7.665 5.194 32.716 1.00 61.59 97 ARG A CA 1
ATOM 755 C C . ARG A 1 97 ? -6.425 6.051 32.494 1.00 61.59 97 ARG A C 1
ATOM 757 O O . ARG A 1 97 ? -6.330 6.764 31.499 1.00 61.59 97 ARG A O 1
ATOM 764 N N . TYR A 1 98 ? -5.483 5.986 33.434 1.00 55.19 98 TYR A N 1
ATOM 765 C CA . TYR A 1 98 ? -4.096 6.332 33.131 1.00 55.19 98 TYR A CA 1
ATOM 766 C C . TYR A 1 98 ? -3.614 5.408 32.003 1.00 55.19 98 TYR A C 1
ATOM 768 O O . TYR A 1 98 ? -3.991 4.231 32.004 1.00 55.19 98 TYR A O 1
ATOM 776 N N . PRO A 1 99 ? -2.819 5.901 31.039 1.00 67.25 99 PRO A N 1
ATOM 777 C CA . PRO A 1 99 ? -2.302 5.054 29.976 1.00 67.25 99 PRO A CA 1
ATOM 778 C C . PRO A 1 99 ? -1.403 3.979 30.595 1.00 67.25 99 PRO A C 1
ATOM 780 O O . PRO A 1 99 ? -0.303 4.266 31.060 1.00 67.25 99 PRO A O 1
ATOM 783 N N . MET A 1 100 ? -1.894 2.742 30.634 1.00 73.06 100 MET A N 1
ATOM 784 C CA . MET A 1 100 ? -1.071 1.569 30.907 1.00 73.06 100 MET A CA 1
ATOM 785 C C . MET A 1 100 ? -0.514 1.060 29.584 1.00 73.06 100 MET A C 1
ATOM 787 O O . MET A 1 100 ? -1.210 1.065 28.566 1.00 73.06 100 MET A O 1
ATOM 791 N N . THR A 1 101 ? 0.740 0.622 29.588 1.00 81.06 101 THR A N 1
ATOM 792 C CA . THR A 1 101 ? 1.313 -0.067 28.434 1.00 81.06 101 THR A CA 1
ATOM 793 C C . THR A 1 101 ? 0.566 -1.378 28.207 1.00 81.06 101 THR A C 1
ATOM 795 O O . THR A 1 101 ? 0.254 -2.102 29.155 1.00 81.06 101 THR A O 1
ATOM 798 N N . PHE A 1 102 ? 0.252 -1.680 26.947 1.00 83.44 102 PHE A N 1
ATOM 799 C CA . PHE A 1 102 ? -0.384 -2.948 26.609 1.00 83.44 102 PHE A CA 1
ATOM 800 C C . PHE A 1 102 ? 0.577 -4.104 26.950 1.00 83.44 102 PHE A C 1
ATOM 802 O O . PHE A 1 102 ? 1.734 -4.056 26.514 1.00 83.44 102 PHE A O 1
ATOM 809 N N . PRO A 1 103 ? 0.157 -5.113 27.737 1.00 87.25 103 PRO A N 1
ATOM 810 C CA . PRO A 1 103 ? 1.044 -6.194 28.154 1.00 87.25 103 PRO A CA 1
ATOM 811 C C . PRO A 1 103 ? 1.594 -6.968 26.954 1.00 87.25 103 PRO A C 1
ATOM 813 O O . PRO A 1 103 ? 0.828 -7.435 26.113 1.00 87.25 103 PRO A O 1
ATOM 816 N N . PHE A 1 104 ? 2.918 -7.155 26.899 1.00 86.44 104 PHE A N 1
ATOM 817 C CA . PHE A 1 104 ? 3.570 -7.852 25.781 1.00 86.44 104 PHE A CA 1
ATOM 818 C C . PHE A 1 104 ? 3.017 -9.271 25.566 1.00 86.44 104 PHE A C 1
ATOM 820 O O . PHE A 1 104 ? 2.846 -9.705 24.433 1.00 86.44 104 PHE A O 1
ATOM 827 N N . ALA A 1 105 ? 2.643 -9.952 26.654 1.00 88.75 105 ALA A N 1
ATOM 828 C CA . ALA A 1 105 ? 2.070 -11.298 26.632 1.00 88.75 105 ALA A CA 1
ATOM 829 C C . ALA A 1 105 ? 0.765 -11.430 25.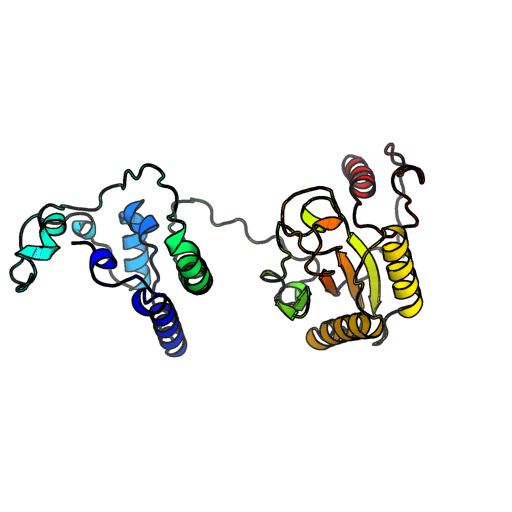819 1.00 88.75 105 ALA A C 1
ATOM 831 O O . ALA A 1 105 ? 0.381 -12.544 25.484 1.00 88.75 105 ALA A O 1
ATOM 832 N N . PHE A 1 106 ? 0.082 -10.324 25.503 1.00 89.56 106 PHE A N 1
ATOM 833 C CA . PHE A 1 106 ? -1.171 -10.335 24.744 1.00 89.56 106 PHE A CA 1
ATOM 834 C C . PHE A 1 106 ? -1.019 -9.836 23.299 1.00 89.56 106 PHE A C 1
ATOM 836 O O . PHE A 1 106 ? -2.030 -9.675 22.620 1.00 89.56 106 PHE A O 1
ATOM 843 N N . TYR A 1 107 ? 0.199 -9.569 22.808 1.00 89.06 107 TYR A N 1
ATOM 844 C CA . TYR A 1 107 ? 0.395 -9.055 21.443 1.00 89.06 107 TYR A CA 1
ATOM 845 C C . TYR A 1 107 ? -0.062 -10.042 20.369 1.00 89.06 107 TYR A C 1
ATOM 847 O O . TYR A 1 107 ? -0.811 -9.645 19.484 1.00 89.06 107 TYR A O 1
ATOM 855 N N . ASP A 1 108 ? 0.295 -11.321 20.482 1.00 89.19 108 ASP A N 1
ATOM 856 C CA . ASP A 1 108 ? -0.138 -12.336 19.512 1.00 89.19 108 ASP A CA 1
ATOM 857 C C . ASP A 1 108 ? -1.669 -12.441 19.467 1.00 89.19 108 ASP A C 1
ATOM 859 O O . ASP A 1 108 ? -2.274 -12.563 18.402 1.00 89.19 108 ASP A O 1
ATOM 863 N N . LEU A 1 109 ? -2.310 -12.339 20.636 1.00 91.31 109 LEU A N 1
ATOM 864 C CA . LEU A 1 109 ? -3.763 -12.346 20.761 1.00 91.31 109 LEU A CA 1
ATOM 865 C C . LEU A 1 109 ? -4.394 -11.092 20.137 1.00 91.31 109 LEU A C 1
ATOM 867 O O . LEU A 1 109 ? -5.419 -11.182 19.459 1.00 91.31 109 LEU A O 1
ATOM 871 N N . LEU A 1 110 ? -3.773 -9.927 20.338 1.00 90.50 110 LEU A N 1
ATOM 872 C CA . LEU A 1 110 ? -4.174 -8.666 19.722 1.00 90.50 110 LEU A CA 1
ATOM 873 C C . LEU A 1 110 ? -4.064 -8.738 18.195 1.00 90.50 110 LEU A C 1
ATOM 875 O O . LEU A 1 110 ? -5.007 -8.347 17.512 1.00 90.50 110 LEU A O 1
ATOM 879 N N . GLU A 1 111 ? -2.954 -9.252 17.663 1.00 90.25 111 GLU A N 1
ATOM 880 C CA . GLU A 1 111 ? -2.734 -9.398 16.220 1.00 90.25 111 GLU A CA 1
ATOM 881 C C . GLU A 1 111 ? -3.766 -10.329 15.578 1.00 90.25 111 GLU A C 1
ATOM 883 O O . GLU A 1 111 ? -4.340 -9.979 14.548 1.00 90.25 111 GLU A O 1
ATOM 888 N N . GLN A 1 112 ? -4.065 -11.463 16.218 1.00 91.38 112 GLN A N 1
ATOM 889 C CA . GLN A 1 112 ? -5.108 -12.386 15.760 1.00 91.38 112 GLN A CA 1
ATOM 890 C C . GLN A 1 112 ? -6.502 -11.742 15.786 1.00 91.38 112 GLN A C 1
ATOM 892 O O . GLN A 1 112 ? -7.297 -11.948 14.872 1.00 91.38 112 GLN A O 1
ATOM 897 N N . SER A 1 113 ? -6.792 -10.923 16.801 1.00 93.31 113 SER A N 1
ATOM 898 C CA . SER A 1 113 ? -8.112 -10.307 17.003 1.00 93.31 113 SER A CA 1
ATOM 899 C C . SER A 1 113 ? -8.347 -9.056 16.154 1.00 93.31 113 SER A C 1
ATOM 901 O O . SER A 1 113 ? -9.492 -8.734 15.828 1.00 93.31 113 SER A O 1
ATOM 903 N N . LEU A 1 114 ? -7.281 -8.340 15.782 1.00 91.06 114 LEU A N 1
ATOM 904 C CA . LEU A 1 114 ? -7.365 -7.029 15.135 1.00 91.06 114 LEU A CA 1
ATOM 905 C C . LEU A 1 114 ? -8.183 -7.027 13.833 1.00 91.06 114 LEU A C 1
ATOM 907 O O . LEU A 1 114 ? -8.986 -6.107 13.661 1.00 91.06 114 LEU A O 1
ATOM 911 N N . PRO A 1 115 ? -8.011 -7.984 12.897 1.00 90.06 115 PRO A N 1
ATOM 912 C CA . PRO A 1 115 ? -8.770 -8.001 11.649 1.00 90.06 115 PRO A CA 1
ATOM 913 C C . PRO A 1 115 ? -10.281 -8.099 11.886 1.00 90.06 115 PRO A C 1
ATOM 915 O O . PRO A 1 115 ? -11.042 -7.332 11.296 1.00 90.06 115 PRO A O 1
ATOM 918 N N . PHE A 1 116 ? -10.698 -8.977 12.801 1.00 92.75 116 PHE A N 1
ATOM 919 C CA . PHE A 1 116 ? -12.099 -9.222 13.149 1.00 92.75 116 PHE A CA 1
ATOM 920 C C . PHE A 1 116 ? -12.710 -8.028 13.888 1.00 92.75 116 PHE A C 1
ATOM 922 O O . PHE A 1 116 ? -13.762 -7.521 13.498 1.00 92.75 116 PHE A O 1
ATOM 929 N N . TYR A 1 117 ? -11.998 -7.498 14.889 1.00 90.75 117 TYR A N 1
ATOM 930 C CA . TYR A 1 117 ? -12.419 -6.289 15.595 1.00 90.75 117 TYR A CA 1
ATOM 931 C C . TYR A 1 117 ? -12.563 -5.099 14.638 1.00 90.75 117 TYR A C 1
ATOM 933 O O . TYR A 1 117 ? -13.581 -4.413 14.649 1.00 90.75 117 TYR A O 1
ATOM 941 N N . ASN A 1 118 ? -11.584 -4.871 13.757 1.00 89.44 118 ASN A N 1
ATOM 942 C CA . ASN A 1 118 ? -11.640 -3.781 12.782 1.00 89.44 118 ASN A CA 1
ATOM 943 C C . ASN A 1 118 ? -12.772 -3.957 11.763 1.00 89.44 118 ASN A C 1
ATOM 945 O O . ASN A 1 118 ? -13.304 -2.955 11.283 1.00 89.44 118 ASN A O 1
ATOM 949 N N . MET A 1 119 ? -13.145 -5.195 11.427 1.00 89.94 119 MET A N 1
ATOM 950 C CA . MET A 1 119 ? -14.294 -5.468 10.568 1.00 89.94 119 MET A CA 1
ATOM 951 C C . MET A 1 119 ? -15.589 -4.973 11.221 1.00 89.94 119 MET A C 1
ATOM 953 O O . MET A 1 119 ? -16.313 -4.203 10.596 1.00 89.94 119 MET A O 1
ATOM 957 N N . LEU A 1 120 ? -15.836 -5.339 12.485 1.00 90.38 120 LEU A N 1
ATOM 958 C CA . LEU A 1 120 ? -17.003 -4.881 13.250 1.00 90.38 120 LEU A CA 1
ATOM 959 C C . LEU A 1 120 ? -16.952 -3.373 13.515 1.00 90.38 120 LEU A C 1
ATOM 961 O O . LEU A 1 120 ? -17.944 -2.676 13.328 1.00 90.38 120 LEU A O 1
ATOM 965 N N . LYS A 1 121 ? -15.777 -2.835 13.864 1.00 87.88 121 LYS A N 1
ATOM 966 C CA . LYS A 1 121 ? -15.586 -1.403 14.132 1.00 87.88 121 LYS A CA 1
ATOM 967 C C . LYS A 1 121 ? -15.969 -0.518 12.948 1.00 87.88 121 LYS A C 1
ATOM 969 O O . LYS A 1 121 ? -16.469 0.584 13.144 1.00 87.88 121 LYS A O 1
ATOM 974 N N . ARG A 1 122 ? -15.760 -0.980 11.711 1.00 86.19 122 ARG A N 1
ATOM 975 C CA . ARG A 1 122 ? -16.187 -0.249 10.503 1.00 86.19 122 ARG A CA 1
ATOM 976 C C . ARG A 1 122 ? -17.707 -0.133 10.375 1.00 86.19 122 ARG A C 1
ATOM 978 O O . ARG A 1 122 ? -18.159 0.780 9.693 1.00 86.19 122 ARG A O 1
ATOM 985 N N . GLN A 1 123 ? -18.454 -1.029 11.018 1.00 88.06 123 GLN A N 1
ATOM 986 C CA . GLN A 1 123 ? -19.919 -1.046 11.032 1.00 88.06 123 GLN A CA 1
ATOM 987 C C . GLN A 1 123 ? -20.507 -0.190 12.156 1.00 88.06 123 GLN A C 1
ATOM 989 O O . GLN A 1 123 ? -21.709 0.058 12.164 1.00 88.06 123 GLN A O 1
ATOM 994 N N . VAL A 1 124 ? -19.677 0.273 13.101 1.00 87.31 124 VAL A N 1
ATOM 995 C CA . VAL A 1 124 ? -20.128 1.154 14.182 1.00 87.31 124 VAL A CA 1
ATOM 996 C C . VAL A 1 124 ? -20.661 2.443 13.577 1.00 87.31 124 VAL A C 1
ATOM 998 O O . VAL A 1 124 ? -19.970 3.139 12.821 1.00 87.31 124 VAL A O 1
ATOM 1001 N N . ARG A 1 125 ? -21.907 2.771 13.924 1.00 73.94 125 ARG A N 1
ATOM 1002 C CA . ARG A 1 125 ? -22.540 4.012 13.488 1.00 73.94 125 ARG A CA 1
ATOM 1003 C C . ARG A 1 125 ? -21.712 5.179 14.010 1.00 73.94 125 ARG A C 1
ATOM 1005 O O . ARG A 1 125 ? -21.444 5.282 15.203 1.00 73.94 125 ARG A O 1
ATOM 1012 N N . ARG A 1 126 ? -21.285 6.072 13.115 1.00 63.94 126 ARG A N 1
ATOM 1013 C CA . ARG A 1 126 ? -20.541 7.267 13.523 1.00 63.94 126 ARG A CA 1
ATOM 1014 C C . ARG A 1 126 ? -21.467 8.154 14.340 1.00 63.94 126 ARG A C 1
ATOM 1016 O O . ARG A 1 126 ? -22.300 8.858 13.776 1.00 63.94 126 ARG A O 1
ATOM 1023 N N . THR A 1 127 ? -21.309 8.117 15.658 1.00 53.84 127 THR A N 1
ATOM 1024 C CA . THR A 1 127 ? -22.014 9.008 16.569 1.00 53.84 127 THR A CA 1
ATOM 1025 C C . THR A 1 127 ? -21.696 10.443 16.168 1.00 53.84 127 THR A C 1
ATOM 1027 O O . THR A 1 127 ? -20.532 10.812 15.983 1.00 53.84 127 THR A O 1
ATOM 1030 N N . THR A 1 128 ? -22.737 11.250 16.005 1.00 45.50 128 THR A N 1
ATOM 1031 C CA . THR A 1 128 ? -22.748 12.652 15.566 1.00 45.50 128 THR A CA 1
ATOM 1032 C C . THR A 1 128 ? -22.089 13.615 16.571 1.00 45.50 128 THR A C 1
ATOM 1034 O O . THR A 1 128 ? -22.604 14.689 16.847 1.00 45.50 128 THR A O 1
ATOM 1037 N N . GLY A 1 129 ? -20.932 13.253 17.134 1.00 45.66 129 GLY A N 1
ATOM 1038 C CA . GLY A 1 129 ? -20.060 14.142 17.909 1.00 45.66 129 GLY A CA 1
ATOM 1039 C C . GLY A 1 129 ? -19.064 14.928 17.043 1.00 45.66 129 GLY A C 1
ATOM 1040 O O . GLY A 1 129 ? -18.419 15.854 17.525 1.00 45.66 129 GLY A O 1
ATOM 1041 N N . SER A 1 130 ? -18.950 14.594 15.754 1.00 42.56 130 SER A N 1
ATOM 1042 C CA . SER A 1 130 ? -18.403 15.483 14.725 1.00 42.56 130 SER A CA 1
ATOM 1043 C C . SER A 1 130 ? -19.591 16.064 13.965 1.00 42.56 130 SER A C 1
ATOM 1045 O O . SER A 1 130 ? -20.209 15.365 13.169 1.00 42.56 130 SER A O 1
ATOM 1047 N N . LEU A 1 131 ? -19.922 17.336 14.214 1.00 48.28 131 LEU A N 1
ATOM 1048 C CA . LEU A 1 131 ? -20.997 18.093 13.541 1.00 48.28 131 LEU A CA 1
ATOM 1049 C C . LEU A 1 131 ? -20.804 18.246 12.022 1.00 48.28 131 LEU A C 1
ATOM 1051 O O . LEU A 1 131 ? -21.599 18.900 11.353 1.00 48.28 131 LEU A O 1
ATOM 1055 N N . LEU A 1 132 ? -19.753 17.651 11.469 1.00 47.97 132 LEU A N 1
ATOM 1056 C CA . LEU A 1 132 ? -19.544 17.558 10.042 1.00 47.97 132 LEU A CA 1
ATOM 1057 C C . LEU A 1 132 ? -19.451 16.074 9.683 1.00 47.97 132 LEU A C 1
ATOM 1059 O O . LEU A 1 132 ? -18.594 15.378 10.252 1.00 47.97 132 LEU A O 1
ATOM 1063 N N . PRO A 1 133 ? -20.286 15.571 8.747 1.00 52.56 133 PRO A N 1
ATOM 1064 C CA . PRO A 1 133 ? -19.944 14.336 8.061 1.00 52.56 133 PRO A CA 1
ATOM 1065 C C . PRO A 1 133 ? -18.504 14.470 7.541 1.00 52.56 133 PRO A C 1
ATOM 1067 O O . PRO A 1 133 ? -18.076 15.587 7.222 1.00 52.56 133 PRO A O 1
ATOM 1070 N N . PRO A 1 134 ? -17.729 13.369 7.484 1.00 57.47 134 PRO A N 1
ATOM 1071 C CA . PRO A 1 134 ? -16.439 13.417 6.807 1.00 57.47 134 PRO A CA 1
ATOM 1072 C C . PRO A 1 134 ? -16.648 14.093 5.445 1.00 57.47 134 PRO A C 1
ATOM 1074 O O . PRO A 1 134 ? -17.670 13.824 4.798 1.00 57.47 134 PRO A O 1
ATOM 1077 N N . PRO A 1 135 ? -15.745 14.993 5.023 1.00 67.62 135 PRO A N 1
ATOM 1078 C CA . PRO A 1 135 ? -15.848 15.553 3.689 1.00 67.62 135 PRO A CA 1
ATOM 1079 C C . PRO A 1 135 ? -15.986 14.388 2.698 1.00 67.62 135 PRO A C 1
ATOM 1081 O O . PRO A 1 135 ? -15.303 13.373 2.879 1.00 67.62 135 PRO A O 1
ATOM 1084 N N . PRO A 1 136 ? -16.900 14.482 1.715 1.00 76.50 136 PRO A N 1
ATOM 1085 C CA . PRO A 1 136 ? -17.046 13.434 0.720 1.00 76.50 136 PRO A CA 1
ATOM 1086 C C . PRO A 1 136 ? -15.689 13.182 0.071 1.00 76.50 136 PRO A C 1
ATOM 1088 O O . PRO A 1 136 ? -14.907 14.123 -0.117 1.00 76.50 136 PRO A O 1
ATOM 1091 N N . ASP A 1 137 ? -15.417 11.920 -0.261 1.00 79.38 137 ASP A N 1
ATOM 1092 C CA . ASP A 1 137 ? -14.175 11.580 -0.942 1.00 79.38 137 ASP A CA 1
ATOM 1093 C C . ASP A 1 137 ? -14.029 12.458 -2.190 1.00 79.38 137 ASP A C 1
ATOM 1095 O O . ASP A 1 137 ? -15.003 12.649 -2.934 1.00 79.38 137 ASP A O 1
ATOM 1099 N N . PRO A 1 138 ? -12.832 13.019 -2.435 1.00 86.19 138 PRO A N 1
ATOM 1100 C CA . PRO A 1 138 ? -12.610 13.807 -3.630 1.00 86.19 138 PRO A CA 1
ATOM 1101 C C . PRO A 1 138 ? -12.915 12.950 -4.867 1.00 86.19 138 PRO A C 1
ATOM 1103 O O . PRO A 1 138 ? -12.577 11.760 -4.894 1.00 86.19 138 PRO A O 1
ATOM 1106 N N . PRO A 1 139 ? -13.546 13.524 -5.907 1.00 89.00 139 PRO A N 1
ATOM 1107 C CA . PRO A 1 139 ? -13.893 12.766 -7.096 1.00 89.00 139 PRO A CA 1
ATOM 1108 C C . PRO A 1 139 ? -12.627 12.225 -7.765 1.00 89.00 139 PRO A C 1
ATOM 1110 O O . PRO A 1 139 ? -11.632 12.937 -7.929 1.00 89.00 139 PRO A O 1
ATOM 1113 N N . LEU A 1 140 ? -12.671 10.957 -8.176 1.00 90.06 140 LEU A N 1
ATOM 1114 C CA . LEU A 1 140 ? -11.595 10.373 -8.968 1.00 90.06 140 LEU A CA 1
ATOM 1115 C C . LEU A 1 140 ? -11.603 10.990 -10.373 1.00 90.06 140 LEU A C 1
ATOM 1117 O O . LEU A 1 140 ? -12.678 11.117 -10.960 1.00 90.06 140 LEU A O 1
ATOM 1121 N N . PRO A 1 141 ? -10.429 11.293 -10.962 1.00 90.19 141 PRO A N 1
ATOM 1122 C CA . PRO A 1 141 ? -10.355 11.760 -12.348 1.00 90.19 141 PRO A CA 1
ATOM 1123 C C . PRO A 1 141 ? -10.989 10.788 -13.353 1.00 90.19 141 PRO A C 1
ATOM 1125 O O . PRO A 1 141 ? -11.480 11.212 -14.392 1.00 90.19 141 PRO A O 1
ATOM 1128 N N . VAL A 1 142 ? -10.962 9.489 -13.039 1.00 93.62 142 VAL A N 1
ATOM 1129 C CA . VAL A 1 142 ? -11.593 8.415 -13.813 1.00 93.62 142 VAL A CA 1
ATOM 1130 C C . VAL A 1 142 ? -12.378 7.531 -12.828 1.00 93.62 142 VAL A C 1
ATOM 1132 O O . VAL A 1 142 ? -11.745 6.866 -11.999 1.00 93.62 142 VAL A O 1
ATOM 1135 N N . PRO A 1 143 ? -13.726 7.552 -12.842 1.00 93.00 143 PRO A N 1
ATOM 1136 C CA . PRO A 1 143 ? -14.565 6.845 -11.866 1.00 93.00 143 PRO A CA 1
ATOM 1137 C C . PRO A 1 143 ? -14.326 5.330 -11.784 1.00 93.00 143 PRO A C 1
ATOM 1139 O O . PRO A 1 143 ? -14.412 4.744 -10.704 1.00 93.00 143 PRO A O 1
ATOM 1142 N N . GLU A 1 144 ? -13.973 4.698 -12.902 1.00 91.88 144 GLU A N 1
ATOM 1143 C CA . GLU A 1 144 ? -13.684 3.267 -13.029 1.00 91.88 144 GLU A CA 1
ATOM 1144 C C . GLU A 1 144 ? -12.513 2.837 -12.138 1.00 91.88 144 GLU A C 1
ATOM 1146 O O . GLU A 1 144 ? -12.456 1.694 -11.682 1.00 91.88 144 GLU A O 1
ATOM 1151 N N . ASN A 1 145 ? -11.617 3.769 -11.794 1.00 95.75 145 ASN A N 1
ATOM 1152 C CA . ASN A 1 145 ? -10.491 3.497 -10.908 1.00 95.75 145 ASN A CA 1
ATOM 1153 C C . ASN A 1 145 ? -10.902 3.279 -9.440 1.00 95.75 145 ASN A C 1
ATOM 1155 O O . ASN A 1 145 ? -10.038 2.967 -8.621 1.00 95.75 145 ASN A O 1
ATOM 1159 N N . LYS A 1 146 ? -12.190 3.413 -9.079 1.00 93.50 146 LYS A N 1
ATOM 1160 C CA . LYS A 1 146 ? -12.679 3.202 -7.704 1.00 93.50 146 LYS A CA 1
ATOM 1161 C C . LYS A 1 146 ? -12.543 1.752 -7.234 1.00 93.50 146 LYS A C 1
ATOM 1163 O O . LYS A 1 146 ? -12.299 1.524 -6.056 1.00 93.50 146 LYS A O 1
ATOM 1168 N N . LYS A 1 147 ? -12.716 0.777 -8.131 1.00 93.19 147 LYS A N 1
ATOM 1169 C CA . LYS A 1 147 ? -12.792 -0.659 -7.789 1.00 93.19 147 LYS A CA 1
ATOM 1170 C C . LYS A 1 147 ? -11.659 -1.492 -8.395 1.00 93.19 147 LYS A C 1
ATOM 1172 O O . LYS A 1 147 ? -11.843 -2.673 -8.667 1.00 93.19 147 LYS A O 1
ATOM 1177 N N . ILE A 1 148 ? -10.502 -0.880 -8.627 1.00 97.19 148 ILE A N 1
ATOM 1178 C CA . ILE A 1 148 ? -9.353 -1.579 -9.213 1.00 97.19 148 ILE A CA 1
ATOM 1179 C C . ILE A 1 148 ? -8.668 -2.503 -8.205 1.00 97.19 148 ILE A C 1
ATOM 1181 O O . ILE A 1 148 ? -8.687 -2.264 -6.993 1.00 97.19 148 ILE A O 1
ATOM 1185 N N . LEU A 1 149 ? -8.017 -3.526 -8.745 1.00 97.50 149 LEU A N 1
ATOM 1186 C CA . LEU A 1 149 ? -7.103 -4.418 -8.048 1.00 97.50 149 LEU A CA 1
ATOM 1187 C C . LEU A 1 149 ? -5.657 -4.001 -8.334 1.00 97.50 149 LEU A C 1
ATOM 1189 O O . LEU A 1 149 ? -5.297 -3.712 -9.476 1.00 97.50 149 LEU A O 1
ATOM 1193 N N . VAL A 1 150 ? -4.825 -3.980 -7.301 1.00 98.44 150 VAL A N 1
ATOM 1194 C CA . VAL A 1 150 ? -3.420 -3.568 -7.343 1.00 98.44 150 VAL A CA 1
ATOM 1195 C C . VAL A 1 150 ? -2.575 -4.719 -6.822 1.00 98.44 150 VAL A C 1
ATOM 1197 O O . VAL A 1 150 ? -2.864 -5.262 -5.758 1.00 98.44 150 VAL A O 1
ATOM 1200 N N . TRP A 1 151 ? -1.526 -5.086 -7.554 1.00 98.62 151 TRP A N 1
ATOM 1201 C CA . TRP A 1 151 ? -0.569 -6.081 -7.075 1.00 98.62 151 TRP A CA 1
ATOM 1202 C C . TRP A 1 151 ? 0.390 -5.440 -6.078 1.00 98.62 151 TRP A C 1
ATOM 1204 O O . TRP A 1 151 ? 1.002 -4.419 -6.409 1.00 98.62 151 TRP A O 1
ATOM 1214 N N . VAL A 1 152 ? 0.557 -6.034 -4.898 1.00 98.25 152 VAL A N 1
ATOM 1215 C CA . VAL A 1 152 ? 1.531 -5.604 -3.887 1.00 98.25 152 VAL A CA 1
ATOM 1216 C C . VAL A 1 152 ? 2.207 -6.833 -3.289 1.00 98.25 152 VAL A C 1
ATOM 1218 O O . VAL A 1 152 ? 1.538 -7.693 -2.733 1.00 98.25 152 VAL A O 1
ATOM 1221 N N . GLY A 1 153 ? 3.535 -6.911 -3.384 1.00 96.81 153 GLY A N 1
ATOM 1222 C CA . GLY A 1 153 ? 4.280 -8.085 -2.933 1.00 96.81 153 GLY A CA 1
ATOM 1223 C C . GLY A 1 153 ? 4.012 -9.263 -3.859 1.00 96.81 153 GLY A C 1
ATOM 1224 O O . GLY A 1 153 ? 4.541 -9.293 -4.967 1.00 96.81 153 GLY A O 1
ATOM 1225 N N . ASP A 1 154 ? 3.186 -10.200 -3.418 1.00 95.25 154 ASP A N 1
ATOM 1226 C CA . ASP A 1 154 ? 2.820 -11.441 -4.101 1.00 95.25 154 ASP A CA 1
ATOM 1227 C C . ASP A 1 154 ? 1.300 -11.626 -4.277 1.00 95.25 154 ASP A C 1
ATOM 1229 O O . ASP A 1 154 ? 0.859 -12.662 -4.780 1.00 95.25 154 ASP A O 1
ATOM 1233 N N . GLU A 1 155 ? 0.498 -10.616 -3.928 1.00 95.56 155 GLU A N 1
ATOM 1234 C CA . GLU A 1 155 ? -0.965 -10.689 -3.931 1.00 95.56 155 GLU A CA 1
ATOM 1235 C C . GLU A 1 155 ? -1.643 -9.535 -4.690 1.00 95.56 155 GLU A C 1
ATOM 1237 O O . GLU A 1 155 ? -1.109 -8.430 -4.817 1.00 95.56 155 GLU A O 1
ATOM 1242 N N . LEU A 1 156 ? -2.860 -9.794 -5.188 1.00 96.25 156 LEU A N 1
ATOM 1243 C CA . LEU A 1 156 ? -3.762 -8.781 -5.745 1.00 96.25 156 LEU A CA 1
ATOM 1244 C C . LEU A 1 156 ? -4.724 -8.291 -4.665 1.00 96.25 156 LEU A C 1
ATOM 1246 O O . LEU A 1 156 ? -5.510 -9.067 -4.125 1.00 96.25 156 LEU A O 1
ATOM 1250 N N . LEU A 1 157 ? -4.714 -6.986 -4.412 1.00 94.62 157 LEU A N 1
ATOM 1251 C CA . LEU A 1 157 ? -5.511 -6.352 -3.368 1.00 94.62 157 LEU A CA 1
ATOM 1252 C C . LEU A 1 157 ? -6.453 -5.291 -3.948 1.00 94.62 157 LEU A C 1
ATOM 1254 O O . LEU A 1 157 ? -6.064 -4.568 -4.868 1.00 94.62 157 LEU A O 1
ATOM 1258 N N . PRO A 1 158 ? -7.664 -5.109 -3.391 1.00 95.12 158 PRO A N 1
ATOM 1259 C CA . PRO A 1 158 ? -8.497 -3.945 -3.691 1.00 95.12 158 PRO A CA 1
ATOM 1260 C C . PRO A 1 158 ? -7.757 -2.630 -3.421 1.00 95.12 158 PRO A C 1
ATOM 1262 O O . PRO A 1 158 ? -6.996 -2.548 -2.456 1.00 95.12 158 PRO A O 1
ATOM 1265 N N . ARG A 1 159 ? -8.032 -1.586 -4.219 1.00 94.31 159 ARG A N 1
ATOM 1266 C CA . ARG A 1 159 ? -7.430 -0.238 -4.117 1.00 94.31 159 ARG A CA 1
ATOM 1267 C C . ARG A 1 159 ? -7.229 0.247 -2.678 1.00 94.31 159 ARG A C 1
ATOM 1269 O O . ARG A 1 159 ? -6.120 0.617 -2.314 1.00 94.31 159 ARG A O 1
ATOM 1276 N N . ASP A 1 160 ? -8.281 0.209 -1.864 1.00 89.75 160 ASP A N 1
ATOM 1277 C CA . ASP A 1 160 ? -8.262 0.750 -0.494 1.00 89.75 160 ASP A CA 1
ATOM 1278 C C . ASP A 1 160 ? -7.494 -0.137 0.498 1.00 89.75 160 ASP A C 1
ATOM 1280 O O . ASP A 1 160 ? -7.172 0.275 1.611 1.00 89.75 160 ASP A O 1
ATOM 1284 N N . SER A 1 161 ? -7.213 -1.378 0.104 1.00 88.81 161 SER A N 1
ATOM 1285 C CA . SER A 1 161 ? -6.434 -2.339 0.881 1.00 88.81 161 SER A CA 1
ATOM 1286 C C . SER A 1 161 ? -4.977 -2.433 0.427 1.00 88.81 161 SER A C 1
ATOM 1288 O O . SER A 1 161 ? -4.155 -2.913 1.206 1.00 88.81 161 SER A O 1
ATOM 1290 N N . ALA A 1 162 ? -4.636 -1.975 -0.777 1.00 94.31 162 ALA A N 1
ATOM 1291 C CA . ALA A 1 162 ? -3.285 -2.033 -1.320 1.00 94.31 162 ALA A CA 1
ATOM 1292 C C . ALA A 1 162 ? -2.336 -1.106 -0.541 1.00 94.31 162 ALA A C 1
ATOM 1294 O O . ALA A 1 162 ? -2.425 0.120 -0.616 1.00 94.31 162 ALA A O 1
ATOM 1295 N N . ARG A 1 163 ? -1.424 -1.697 0.237 1.00 95.50 163 ARG A N 1
ATOM 1296 C CA . ARG A 1 163 ? -0.554 -0.977 1.178 1.00 95.50 163 ARG A CA 1
ATOM 1297 C C . ARG A 1 163 ? 0.788 -1.675 1.339 1.00 95.50 163 ARG A C 1
ATOM 1299 O O . ARG A 1 163 ? 0.860 -2.896 1.301 1.00 95.50 163 ARG A O 1
ATOM 1306 N N . VAL A 1 164 ? 1.836 -0.893 1.575 1.00 96.06 164 VAL A N 1
ATOM 1307 C CA . VAL A 1 164 ? 3.153 -1.405 1.980 1.00 96.06 164 VAL A CA 1
ATOM 1308 C C . VAL A 1 164 ? 3.369 -1.177 3.471 1.00 96.06 164 VAL A C 1
ATOM 1310 O O . VAL A 1 164 ? 2.771 -0.284 4.071 1.00 96.06 164 VAL A O 1
ATOM 1313 N N . SER A 1 165 ? 4.234 -1.987 4.077 1.00 95.44 165 SER A N 1
ATOM 1314 C CA . SER A 1 165 ? 4.631 -1.812 5.475 1.00 95.44 165 SER A CA 1
ATOM 1315 C C . SER A 1 165 ? 5.243 -0.428 5.703 1.00 95.44 165 SER A C 1
ATOM 1317 O O . SER A 1 165 ? 6.044 0.038 4.894 1.00 95.44 165 SER A O 1
ATOM 1319 N N . VAL A 1 166 ? 4.971 0.190 6.856 1.00 96.31 166 VAL A N 1
ATOM 1320 C CA . VAL A 1 166 ? 5.681 1.411 7.289 1.00 96.31 166 VAL A CA 1
ATOM 1321 C C . VAL A 1 166 ? 7.189 1.187 7.453 1.00 96.31 166 VAL A C 1
ATOM 1323 O O . VAL A 1 166 ? 7.972 2.129 7.382 1.00 96.31 166 VAL A O 1
ATOM 1326 N N . PHE A 1 167 ? 7.607 -0.071 7.624 1.00 96.81 167 PHE A N 1
ATOM 1327 C CA . PHE A 1 167 ? 9.011 -0.470 7.648 1.00 96.81 167 PHE A CA 1
ATOM 1328 C C . PHE A 1 167 ? 9.602 -0.724 6.253 1.00 96.81 167 PHE A C 1
ATOM 1330 O O . PHE A 1 167 ? 10.774 -1.087 6.166 1.00 96.81 167 PHE A O 1
ATOM 1337 N N . ASP A 1 168 ? 8.849 -0.559 5.164 1.00 97.75 168 ASP A N 1
ATOM 1338 C CA . ASP A 1 168 ? 9.398 -0.659 3.810 1.00 97.75 168 ASP A CA 1
ATOM 1339 C C . ASP A 1 168 ? 10.379 0.487 3.514 1.00 97.75 168 ASP A C 1
ATOM 1341 O O . ASP A 1 168 ? 10.155 1.644 3.881 1.00 97.75 168 ASP A O 1
ATOM 1345 N N . SER A 1 169 ? 11.477 0.162 2.832 1.00 96.00 169 SER A N 1
ATOM 1346 C CA . SER A 1 169 ? 12.500 1.111 2.388 1.00 96.00 169 SER A CA 1
ATOM 1347 C C . SER A 1 169 ? 11.938 2.306 1.610 1.00 96.00 169 SER A C 1
ATOM 1349 O O . SER A 1 169 ? 12.454 3.420 1.742 1.00 96.00 169 SER A O 1
ATOM 1351 N N . VAL A 1 170 ? 10.871 2.114 0.828 1.00 96.69 170 VAL A N 1
ATOM 1352 C CA . VAL A 1 170 ? 10.248 3.216 0.084 1.00 96.69 170 VAL A CA 1
ATOM 1353 C C . VAL A 1 170 ? 9.597 4.236 1.017 1.00 96.69 170 VAL A C 1
ATOM 1355 O O . VAL A 1 170 ? 9.654 5.431 0.738 1.00 96.69 170 VAL A O 1
ATOM 1358 N N . VAL A 1 171 ? 9.031 3.783 2.141 1.00 96.56 171 VAL A N 1
ATOM 1359 C CA . VAL A 1 171 ? 8.382 4.645 3.140 1.00 96.56 171 VAL A CA 1
ATOM 1360 C C . VAL A 1 171 ? 9.428 5.356 3.991 1.00 96.56 171 VAL A C 1
ATOM 1362 O O . VAL A 1 171 ? 9.307 6.551 4.238 1.00 96.56 171 VAL A O 1
ATOM 1365 N N . GLN A 1 172 ? 10.477 4.641 4.405 1.00 94.06 172 GLN A N 1
ATOM 1366 C CA . GLN A 1 172 ? 11.512 5.205 5.274 1.00 94.06 172 GLN A CA 1
ATOM 1367 C C . GLN A 1 172 ? 12.423 6.215 4.564 1.00 94.06 172 GLN A C 1
ATOM 1369 O O . GLN A 1 172 ? 12.929 7.130 5.210 1.00 94.06 172 GLN A O 1
ATOM 1374 N N . GLY A 1 173 ? 12.662 6.055 3.257 1.00 91.31 173 GLY A N 1
ATOM 1375 C CA . GLY A 1 173 ? 13.650 6.883 2.558 1.00 91.31 173 GLY A CA 1
ATOM 1376 C C . GLY A 1 173 ? 13.539 6.942 1.037 1.00 91.31 173 GLY A C 1
ATOM 1377 O O . GLY A 1 173 ? 14.509 7.324 0.391 1.00 91.31 173 GLY A O 1
ATOM 1378 N N . GLY A 1 174 ? 12.408 6.548 0.441 1.00 95.06 174 GLY A N 1
ATOM 1379 C CA . GLY A 1 174 ? 12.232 6.596 -1.017 1.00 95.06 174 GLY A CA 1
ATOM 1380 C C . GLY A 1 174 ? 13.115 5.612 -1.797 1.00 95.06 174 GLY A C 1
ATOM 1381 O O . GLY A 1 174 ? 13.323 5.789 -2.998 1.00 95.06 174 GLY A O 1
ATOM 1382 N N . ASP A 1 175 ? 13.639 4.581 -1.130 1.00 96.81 175 ASP A N 1
ATOM 1383 C CA . ASP A 1 175 ? 14.550 3.582 -1.694 1.00 96.81 175 ASP A CA 1
ATOM 1384 C C . ASP A 1 175 ? 13.779 2.518 -2.500 1.00 96.81 175 ASP A C 1
ATOM 1386 O O . ASP A 1 175 ? 13.452 1.420 -2.038 1.00 96.81 175 ASP A O 1
ATOM 1390 N N . ALA A 1 176 ? 13.430 2.924 -3.722 1.00 97.88 176 ALA A N 1
ATOM 1391 C CA . ALA A 1 176 ? 12.729 2.143 -4.731 1.00 97.88 176 ALA A CA 1
ATOM 1392 C C . ALA A 1 176 ? 13.074 2.639 -6.145 1.00 97.88 176 ALA A C 1
ATOM 1394 O O . ALA A 1 176 ? 13.431 3.809 -6.340 1.00 97.88 176 ALA A O 1
ATOM 1395 N N . VAL A 1 177 ? 12.903 1.752 -7.123 1.00 98.50 177 VAL A N 1
ATOM 1396 C CA . VAL A 1 177 ? 12.930 2.063 -8.558 1.00 98.50 177 VAL A CA 1
ATOM 1397 C C . VAL A 1 177 ? 11.532 1.909 -9.149 1.00 98.50 177 VAL A C 1
ATOM 1399 O O . VAL A 1 177 ? 10.705 1.172 -8.608 1.00 98.50 177 VAL A O 1
ATOM 1402 N N . TRP A 1 178 ? 11.243 2.583 -10.257 1.00 98.44 178 TRP A N 1
ATOM 1403 C CA . TRP A 1 178 ? 9.934 2.503 -10.895 1.00 98.44 178 TRP A CA 1
ATOM 1404 C C . TRP A 1 178 ? 9.995 2.628 -12.413 1.00 98.44 178 TRP A C 1
ATOM 1406 O O . TRP A 1 178 ? 10.984 3.070 -12.979 1.00 98.44 178 TRP A O 1
ATOM 1416 N N . GLU A 1 179 ? 8.898 2.252 -13.064 1.00 98.56 179 GLU A N 1
ATOM 1417 C CA . GLU A 1 179 ? 8.659 2.398 -14.492 1.00 98.56 179 GLU A CA 1
ATOM 1418 C C . GLU A 1 179 ? 7.228 2.871 -14.770 1.00 98.56 179 GLU A C 1
ATOM 1420 O O . GLU A 1 179 ? 6.296 2.623 -13.997 1.00 98.56 179 GLU A O 1
ATOM 1425 N N . GLY A 1 180 ? 7.059 3.575 -15.888 1.00 97.81 180 GLY A N 1
ATOM 1426 C CA . GLY A 1 180 ? 5.757 3.996 -16.401 1.00 97.81 180 GLY A CA 1
ATOM 1427 C C . GLY A 1 180 ? 5.442 3.246 -17.685 1.00 97.81 180 GLY A C 1
ATOM 1428 O O . GLY A 1 180 ? 6.072 3.516 -18.704 1.00 97.81 180 GLY A O 1
ATOM 1429 N N . LEU A 1 181 ? 4.481 2.324 -17.645 1.00 98.19 181 LEU A N 1
ATOM 1430 C CA . LEU A 1 181 ? 4.099 1.505 -18.798 1.00 98.19 181 LEU A CA 1
ATOM 1431 C C . LEU A 1 181 ? 2.765 1.983 -19.373 1.00 98.19 181 LEU A C 1
ATOM 1433 O O . LEU A 1 181 ? 1.870 2.395 -18.630 1.00 98.19 181 LEU A O 1
ATOM 1437 N N . ARG A 1 182 ? 2.607 1.895 -20.695 1.00 97.31 182 ARG A N 1
ATOM 1438 C CA . ARG A 1 182 ? 1.352 2.208 -21.396 1.00 97.31 182 ARG A CA 1
ATOM 1439 C C . ARG A 1 182 ? 0.825 0.987 -22.130 1.00 97.31 182 ARG A C 1
ATOM 1441 O O . ARG A 1 182 ? 1.606 0.237 -22.715 1.00 97.31 182 ARG A O 1
ATOM 1448 N N . ILE A 1 183 ? -0.494 0.826 -22.093 1.00 97.12 183 ILE A N 1
ATOM 1449 C CA . ILE A 1 183 ? -1.196 -0.289 -22.718 1.00 97.12 183 ILE A CA 1
ATOM 1450 C C . ILE A 1 183 ? -2.009 0.236 -23.893 1.00 97.12 183 ILE A C 1
ATOM 1452 O O . ILE A 1 183 ? -2.835 1.133 -23.719 1.00 97.12 183 ILE A O 1
ATOM 1456 N N . TYR A 1 184 ? -1.771 -0.359 -25.058 1.00 95.06 184 TYR A N 1
ATOM 1457 C CA . TYR A 1 184 ? -2.475 -0.079 -26.302 1.00 95.06 184 TYR A CA 1
ATOM 1458 C C . TYR A 1 184 ? -2.803 -1.396 -26.995 1.00 95.06 184 TYR A C 1
ATOM 1460 O O . TYR A 1 184 ? -1.923 -2.243 -27.141 1.00 95.06 184 TYR A O 1
ATOM 1468 N N . ASP A 1 185 ? -4.056 -1.564 -27.411 1.00 94.19 185 ASP A N 1
ATOM 1469 C CA . ASP A 1 185 ? -4.525 -2.705 -28.210 1.00 94.19 185 ASP A CA 1
ATOM 1470 C C . ASP A 1 185 ? -4.046 -4.073 -27.681 1.00 94.19 185 ASP A C 1
ATOM 1472 O O . ASP A 1 185 ? -3.495 -4.906 -28.402 1.00 94.19 185 ASP A O 1
ATOM 1476 N N . GLY A 1 186 ? -4.207 -4.279 -26.371 1.00 94.19 186 GLY A N 1
ATOM 1477 C CA . GLY A 1 186 ? -3.844 -5.503 -25.657 1.00 94.19 186 GLY A CA 1
ATOM 1478 C C . GLY A 1 186 ? -2.344 -5.695 -25.419 1.00 94.19 186 GLY A C 1
ATOM 1479 O O . GLY A 1 186 ? -1.941 -6.736 -24.904 1.00 94.19 186 GLY A O 1
ATOM 1480 N N . LYS A 1 187 ? -1.499 -4.723 -25.779 1.00 96.12 187 LYS A N 1
ATOM 1481 C CA . LYS A 1 187 ? -0.037 -4.820 -25.685 1.00 96.12 187 LYS A CA 1
ATOM 1482 C C . LYS A 1 187 ? 0.537 -3.755 -24.762 1.00 96.12 187 LYS A C 1
ATOM 1484 O O . LYS A 1 187 ? 0.118 -2.599 -24.775 1.00 96.12 187 LYS A O 1
ATOM 1489 N N . VAL A 1 188 ? 1.561 -4.136 -24.002 1.00 97.81 188 VAL A N 1
ATOM 1490 C CA . VAL A 1 188 ? 2.380 -3.187 -23.241 1.00 97.81 188 VAL A CA 1
ATOM 1491 C C . VAL A 1 188 ? 3.460 -2.625 -24.164 1.00 97.81 188 VAL A C 1
ATOM 1493 O O . VAL A 1 188 ? 4.292 -3.367 -24.687 1.00 97.81 188 VAL A O 1
ATOM 1496 N N . PHE A 1 189 ? 3.439 -1.314 -24.393 1.00 97.62 189 PHE A N 1
ATOM 1497 C CA . PHE A 1 189 ? 4.376 -0.658 -25.302 1.00 97.62 189 PHE A CA 1
ATOM 1498 C C . PHE A 1 189 ? 5.810 -0.719 -24.758 1.00 97.62 189 PHE A C 1
ATOM 1500 O O . PHE A 1 189 ? 6.058 -0.265 -23.643 1.00 97.62 189 PHE A O 1
ATOM 1507 N N . LYS A 1 190 ? 6.743 -1.257 -25.559 1.00 97.94 190 LYS A N 1
ATOM 1508 C CA . LYS A 1 190 ? 8.178 -1.388 -25.231 1.00 97.94 190 LYS A CA 1
ATOM 1509 C C . LYS A 1 190 ? 8.469 -2.055 -23.879 1.00 97.94 190 LYS A C 1
ATOM 1511 O O . LYS A 1 190 ? 9.329 -1.610 -23.119 1.00 97.94 190 LYS A O 1
ATOM 1516 N N . LEU A 1 191 ? 7.705 -3.099 -23.546 1.00 98.50 191 LEU A N 1
ATOM 1517 C CA . LEU A 1 191 ? 7.803 -3.776 -22.249 1.00 98.50 191 LEU A CA 1
ATOM 1518 C C . LEU A 1 191 ? 9.233 -4.218 -21.920 1.00 98.50 191 LEU A C 1
ATOM 1520 O O . LEU A 1 191 ? 9.694 -3.972 -20.811 1.00 98.50 191 LEU A O 1
ATOM 1524 N N . GLU A 1 192 ? 9.929 -4.850 -22.864 1.00 98.38 192 GLU A N 1
ATOM 1525 C CA . GLU A 1 192 ? 11.270 -5.385 -22.610 1.00 98.38 192 GLU A CA 1
ATOM 1526 C C . GLU A 1 192 ? 12.275 -4.265 -22.317 1.00 98.38 192 GLU A C 1
ATOM 1528 O O . GLU A 1 192 ? 13.017 -4.364 -21.347 1.00 98.38 192 GLU A O 1
ATOM 1533 N N . GLU A 1 193 ? 12.225 -3.152 -23.051 1.00 98.62 193 GLU A N 1
ATOM 1534 C CA . GLU A 1 193 ? 13.117 -2.010 -22.830 1.00 98.62 193 GLU A CA 1
ATOM 1535 C C . GLU A 1 193 ? 12.826 -1.280 -21.511 1.00 98.62 193 GLU A C 1
ATOM 1537 O O . GLU A 1 193 ? 13.734 -0.770 -20.850 1.00 98.62 193 GLU A O 1
ATOM 1542 N N . HIS A 1 194 ? 11.556 -1.226 -21.101 1.00 98.69 194 HIS A N 1
ATOM 1543 C CA . HIS A 1 194 ? 11.190 -0.727 -19.778 1.00 98.69 194 HIS A CA 1
ATOM 1544 C C . HIS A 1 194 ? 11.737 -1.635 -18.669 1.00 98.69 194 HIS A C 1
ATOM 1546 O O . HIS A 1 194 ? 12.255 -1.133 -17.670 1.00 98.69 194 HIS A O 1
ATOM 1552 N N . LEU A 1 195 ? 11.661 -2.958 -18.842 1.00 98.69 195 LEU A N 1
ATOM 1553 C CA . LEU A 1 195 ? 12.216 -3.905 -17.878 1.00 98.69 195 LEU A CA 1
ATOM 1554 C C . LEU A 1 195 ? 13.746 -3.843 -17.846 1.00 98.69 195 LEU A C 1
ATOM 1556 O O . LEU A 1 195 ? 14.300 -3.833 -16.752 1.00 98.69 195 LEU A O 1
ATOM 1560 N N . ASP A 1 196 ? 14.427 -3.713 -18.986 1.00 98.62 196 ASP A N 1
ATOM 1561 C CA . ASP A 1 196 ? 15.880 -3.492 -19.038 1.00 98.62 196 ASP A CA 1
ATOM 1562 C C . ASP A 1 196 ? 16.280 -2.299 -18.158 1.00 98.62 196 ASP A C 1
ATOM 1564 O O . ASP A 1 196 ? 17.112 -2.436 -17.260 1.00 98.62 196 ASP A O 1
ATOM 1568 N N . ARG A 1 197 ? 15.603 -1.153 -18.321 1.00 98.56 197 ARG A N 1
ATOM 1569 C CA . ARG A 1 197 ? 15.870 0.051 -17.518 1.00 98.56 197 ARG A CA 1
ATOM 1570 C C . ARG A 1 197 ? 15.547 -0.127 -16.032 1.00 98.56 197 ARG A C 1
ATOM 1572 O O . ARG A 1 197 ? 16.266 0.416 -15.184 1.00 98.56 197 ARG A O 1
ATOM 1579 N N . LEU A 1 198 ? 14.496 -0.879 -15.700 1.00 98.69 198 LEU A N 1
ATOM 1580 C CA . LEU A 1 198 ? 14.181 -1.234 -14.315 1.00 98.69 198 LEU A CA 1
ATOM 1581 C C . LEU A 1 198 ? 15.345 -2.024 -13.701 1.00 98.69 198 LEU A C 1
ATOM 1583 O O . LEU A 1 198 ? 15.857 -1.633 -12.653 1.00 98.69 198 LEU A O 1
ATOM 1587 N N . PHE A 1 199 ? 15.806 -3.085 -14.373 1.00 98.62 199 PHE A N 1
ATOM 1588 C CA . PHE A 1 199 ? 16.917 -3.917 -13.908 1.00 98.62 199 PHE A CA 1
ATOM 1589 C C . PHE A 1 199 ? 18.230 -3.125 -13.817 1.00 98.62 199 PHE A C 1
ATOM 1591 O O . PHE A 1 199 ? 18.912 -3.212 -12.794 1.00 98.62 199 PHE A O 1
ATOM 1598 N N . ASP A 1 200 ? 18.544 -2.274 -14.794 1.00 98.56 200 ASP A N 1
ATOM 1599 C CA . ASP A 1 200 ? 19.706 -1.379 -14.734 1.00 98.56 200 ASP A CA 1
ATOM 1600 C C . ASP A 1 200 ? 19.641 -0.439 -13.522 1.00 98.56 200 ASP A C 1
ATOM 1602 O O . ASP A 1 200 ? 20.635 -0.257 -12.815 1.00 98.56 200 ASP A O 1
ATOM 1606 N N . SER A 1 201 ? 18.457 0.102 -13.218 1.00 98.50 201 SER A N 1
ATOM 1607 C CA . SER A 1 201 ? 18.244 0.952 -12.041 1.00 98.50 201 SER A CA 1
ATOM 1608 C C . SER A 1 201 ? 18.420 0.167 -10.735 1.00 98.50 201 SER A C 1
ATOM 1610 O O . SER A 1 201 ? 19.083 0.653 -9.817 1.00 98.50 201 SER A O 1
ATOM 1612 N N . THR A 1 202 ? 17.894 -1.064 -10.649 1.00 98.00 202 THR A N 1
ATOM 1613 C CA . THR A 1 202 ? 18.102 -1.926 -9.467 1.00 98.00 202 THR A CA 1
ATOM 1614 C C . THR A 1 202 ? 19.578 -2.250 -9.251 1.00 98.00 202 THR A C 1
ATOM 1616 O O . THR A 1 202 ? 20.058 -2.220 -8.116 1.00 98.00 202 THR A O 1
ATOM 1619 N N . LYS A 1 203 ? 20.319 -2.493 -10.339 1.00 97.69 203 LYS A N 1
ATOM 1620 C CA . LYS A 1 203 ? 21.756 -2.766 -10.314 1.00 97.69 203 LYS A CA 1
ATOM 1621 C C . LYS A 1 203 ? 22.541 -1.540 -9.857 1.00 97.69 203 LYS A C 1
ATOM 1623 O O . LYS A 1 203 ? 23.389 -1.666 -8.978 1.00 97.69 203 LYS A O 1
ATOM 1628 N N . ALA A 1 204 ? 22.229 -0.360 -10.394 1.00 97.19 204 ALA A N 1
ATOM 1629 C CA . ALA A 1 204 ? 22.854 0.901 -9.990 1.00 97.19 204 ALA A CA 1
ATOM 1630 C C . ALA A 1 204 ? 22.621 1.218 -8.504 1.00 97.19 204 ALA A C 1
ATOM 1632 O O . ALA A 1 204 ? 23.499 1.757 -7.837 1.00 97.19 204 ALA A O 1
ATOM 1633 N N . MET A 1 205 ? 21.459 0.835 -7.968 1.00 96.12 205 MET A N 1
ATOM 1634 C CA . MET A 1 205 ? 21.125 0.980 -6.550 1.00 96.12 205 MET A CA 1
ATOM 1635 C C . MET A 1 205 ? 21.532 -0.230 -5.690 1.00 96.12 205 MET A C 1
ATOM 1637 O O . MET A 1 205 ? 21.163 -0.283 -4.515 1.00 96.12 205 MET A O 1
ATOM 1641 N N . ALA A 1 206 ? 22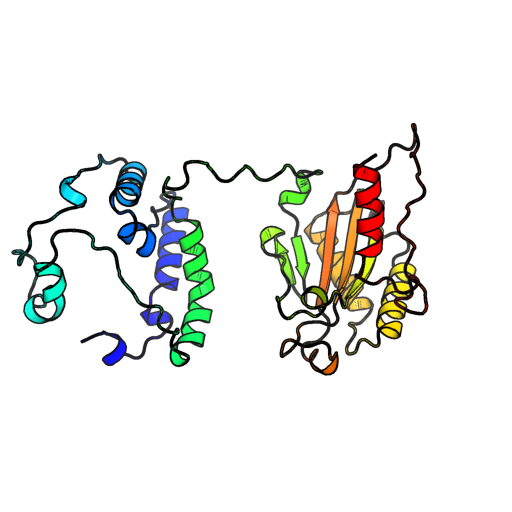.269 -1.200 -6.241 1.00 96.25 206 ALA A N 1
ATOM 1642 C CA . ALA A 1 206 ? 22.746 -2.401 -5.552 1.00 96.25 206 ALA A CA 1
ATOM 1643 C C . ALA A 1 206 ? 21.639 -3.181 -4.812 1.00 96.25 206 ALA A C 1
ATOM 1645 O O . ALA A 1 206 ? 21.793 -3.552 -3.647 1.00 96.25 206 ALA A O 1
ATOM 1646 N N . PHE A 1 207 ? 20.479 -3.369 -5.446 1.00 97.50 207 PHE A N 1
ATOM 1647 C CA . PHE A 1 207 ? 19.425 -4.222 -4.891 1.00 97.50 207 PHE A CA 1
ATOM 1648 C C . PHE A 1 207 ? 19.915 -5.675 -4.837 1.00 97.50 207 PHE A C 1
ATOM 1650 O O . PHE A 1 207 ? 20.558 -6.161 -5.767 1.00 97.50 207 PHE A O 1
ATOM 1657 N N . SER A 1 208 ? 19.585 -6.375 -3.756 1.00 91.94 208 SER A N 1
ATOM 1658 C CA . SER A 1 208 ? 19.754 -7.821 -3.622 1.00 91.94 208 SER A CA 1
ATOM 1659 C C . SER A 1 208 ? 18.407 -8.517 -3.815 1.00 91.94 208 SER A C 1
ATOM 1661 O O . SER A 1 208 ? 17.361 -7.915 -3.582 1.00 91.94 208 SER A O 1
ATOM 1663 N N . ASN A 1 209 ? 18.426 -9.789 -4.227 1.00 90.31 209 ASN A N 1
ATOM 1664 C CA . ASN A 1 209 ? 17.220 -10.621 -4.360 1.00 90.31 209 ASN A CA 1
ATOM 1665 C C . ASN A 1 209 ? 16.134 -10.010 -5.270 1.00 90.31 209 ASN A C 1
ATOM 1667 O O . ASN A 1 209 ? 14.941 -10.111 -4.983 1.00 90.31 209 ASN A O 1
ATOM 1671 N N . VAL A 1 210 ? 16.550 -9.360 -6.362 1.00 97.12 210 VAL A N 1
ATOM 1672 C CA . VAL A 1 210 ? 15.630 -8.820 -7.372 1.00 97.12 210 VAL A CA 1
ATOM 1673 C C . VAL A 1 210 ? 14.862 -9.986 -8.019 1.00 97.12 210 VAL A C 1
ATOM 1675 O O . VAL A 1 210 ? 15.503 -10.951 -8.445 1.00 97.12 210 VAL A O 1
ATOM 1678 N N . PRO A 1 211 ? 13.518 -9.932 -8.104 1.00 97.25 211 PRO A N 1
ATOM 1679 C CA . PRO A 1 211 ? 12.727 -11.004 -8.699 1.00 97.25 211 PRO A CA 1
ATOM 1680 C C . PRO A 1 211 ? 13.034 -11.186 -10.190 1.00 97.25 211 PRO A C 1
ATOM 1682 O O . PRO A 1 211 ? 13.510 -10.272 -10.869 1.00 97.25 211 PRO A O 1
ATOM 1685 N N . SER A 1 212 ? 12.746 -12.381 -10.714 1.00 98.19 212 SER A N 1
ATOM 1686 C CA . SER A 1 212 ? 13.006 -12.683 -12.121 1.00 98.19 212 SER A CA 1
ATOM 1687 C C . SER A 1 212 ? 12.127 -11.841 -13.047 1.00 98.19 212 SER A C 1
ATOM 1689 O O . SER A 1 212 ? 11.005 -11.452 -12.710 1.00 98.19 212 SER A O 1
ATOM 1691 N N . ARG A 1 213 ? 12.633 -11.588 -14.259 1.00 98.38 213 ARG A N 1
ATOM 1692 C CA . ARG A 1 213 ? 11.897 -10.861 -15.302 1.00 98.38 213 ARG A CA 1
ATOM 1693 C C . ARG A 1 213 ? 10.528 -11.489 -15.568 1.00 98.38 213 ARG A C 1
ATOM 1695 O O . ARG A 1 213 ? 9.538 -10.768 -15.646 1.00 98.38 213 ARG A O 1
ATOM 1702 N N . ASP A 1 214 ? 10.476 -12.813 -15.671 1.00 98.50 214 ASP A N 1
ATOM 1703 C CA . ASP A 1 214 ? 9.239 -13.538 -15.959 1.00 98.50 214 ASP A CA 1
ATOM 1704 C C . ASP A 1 214 ? 8.216 -13.405 -14.833 1.00 98.50 214 ASP A C 1
ATOM 1706 O O . ASP A 1 214 ? 7.034 -13.218 -15.107 1.00 98.50 214 ASP A O 1
ATOM 1710 N N . TRP A 1 215 ? 8.665 -13.400 -13.576 1.00 98.44 215 TRP A N 1
ATOM 1711 C CA . TRP A 1 215 ? 7.778 -13.182 -12.437 1.00 98.44 215 TRP A CA 1
ATOM 1712 C C . TRP A 1 215 ? 7.189 -11.763 -12.435 1.00 98.44 215 TRP A C 1
ATOM 1714 O O . TRP A 1 215 ? 5.988 -11.591 -12.232 1.00 98.44 215 TRP A O 1
ATOM 1724 N N . ILE A 1 216 ? 7.994 -10.737 -12.751 1.00 98.62 216 ILE A N 1
ATOM 1725 C CA . ILE A 1 216 ? 7.496 -9.356 -12.886 1.00 98.62 216 ILE A CA 1
ATOM 1726 C C . ILE A 1 216 ? 6.473 -9.260 -14.030 1.00 98.62 216 ILE A C 1
ATOM 1728 O O . ILE A 1 216 ? 5.434 -8.614 -13.879 1.00 98.62 216 ILE A O 1
ATOM 1732 N N . LYS A 1 217 ? 6.741 -9.908 -15.171 1.00 98.69 217 LYS A N 1
ATOM 1733 C CA . LYS A 1 217 ? 5.813 -9.946 -16.314 1.00 98.69 217 LYS A CA 1
ATOM 1734 C C . LYS A 1 217 ? 4.498 -10.630 -15.948 1.00 98.69 217 LYS A C 1
ATOM 1736 O O . LYS A 1 217 ? 3.438 -10.101 -16.270 1.00 98.69 217 LYS A O 1
ATOM 1741 N N . ASP A 1 218 ? 4.561 -11.757 -15.250 1.00 98.56 218 ASP A N 1
ATOM 1742 C CA . ASP A 1 218 ? 3.383 -12.478 -14.770 1.00 98.56 218 ASP A CA 1
ATOM 1743 C C . ASP A 1 218 ? 2.523 -11.605 -13.840 1.00 98.56 218 ASP A C 1
ATOM 1745 O O . ASP A 1 218 ? 1.323 -11.463 -14.076 1.00 98.56 218 ASP A O 1
ATOM 1749 N N . ALA A 1 219 ? 3.130 -10.916 -12.868 1.00 98.62 219 ALA A N 1
ATOM 1750 C CA . ALA A 1 219 ? 2.425 -9.973 -11.994 1.00 98.62 219 ALA A CA 1
ATOM 1751 C C . ALA A 1 219 ? 1.753 -8.828 -12.780 1.00 98.62 219 ALA A C 1
ATOM 1753 O O . ALA A 1 219 ? 0.594 -8.481 -12.523 1.00 98.62 219 ALA A O 1
ATOM 1754 N N . ILE A 1 220 ? 2.445 -8.268 -13.783 1.00 98.69 220 ILE A N 1
ATOM 1755 C CA . ILE A 1 220 ? 1.889 -7.242 -14.680 1.00 98.69 220 ILE A CA 1
ATOM 1756 C C . ILE A 1 220 ? 0.651 -7.774 -15.406 1.00 98.69 220 ILE A C 1
ATOM 1758 O O . ILE A 1 220 ? -0.404 -7.136 -15.375 1.00 98.69 220 ILE A O 1
ATOM 1762 N N . PHE A 1 221 ? 0.753 -8.941 -16.041 1.00 98.44 221 PHE A N 1
ATOM 1763 C CA . PHE A 1 221 ? -0.342 -9.497 -16.832 1.00 98.44 221 PHE A CA 1
ATOM 1764 C C . PHE A 1 221 ? -1.519 -9.945 -15.968 1.00 98.44 221 PHE A C 1
ATOM 1766 O O . PHE A 1 221 ? -2.661 -9.664 -16.325 1.00 98.44 221 PHE A O 1
ATOM 1773 N N . LYS A 1 222 ? -1.272 -10.551 -14.802 1.00 98.56 222 LYS A N 1
ATOM 1774 C CA . LYS A 1 222 ? -2.322 -10.871 -13.824 1.00 98.56 222 LYS A CA 1
ATOM 1775 C C . LYS A 1 222 ? -3.084 -9.622 -13.392 1.00 98.56 222 LYS A C 1
ATOM 1777 O O . LYS A 1 222 ? -4.312 -9.640 -13.384 1.00 98.56 222 LYS A O 1
ATOM 1782 N N . THR A 1 223 ? -2.377 -8.525 -13.118 1.00 98.62 223 THR A N 1
ATOM 1783 C CA . THR A 1 223 ? -3.002 -7.245 -12.744 1.00 98.62 223 THR A CA 1
ATOM 1784 C C . THR A 1 223 ? -3.858 -6.676 -13.873 1.00 98.62 223 THR A C 1
ATOM 1786 O O . THR A 1 223 ? -4.989 -6.256 -13.636 1.00 98.62 223 THR A O 1
ATOM 1789 N N . LEU A 1 224 ? -3.354 -6.671 -15.111 1.00 98.31 224 LEU A N 1
ATOM 1790 C CA . LEU A 1 224 ? -4.109 -6.171 -16.266 1.00 98.31 224 LEU A CA 1
ATOM 1791 C C . LEU A 1 224 ? -5.353 -7.020 -16.548 1.00 98.31 224 LEU A C 1
ATOM 1793 O O . LEU A 1 224 ? -6.436 -6.464 -16.729 1.00 98.31 224 LEU A O 1
ATOM 1797 N N . ASN A 1 225 ? -5.213 -8.348 -16.525 1.00 97.88 225 ASN A N 1
ATOM 1798 C CA . ASN A 1 225 ? -6.309 -9.287 -16.756 1.00 97.88 225 ASN A CA 1
ATOM 1799 C C . ASN A 1 225 ? -7.401 -9.153 -15.690 1.00 97.88 225 ASN A C 1
ATOM 1801 O O . ASN A 1 225 ? -8.577 -9.071 -16.034 1.00 97.88 225 ASN A O 1
ATOM 1805 N N . ALA A 1 226 ? -7.020 -9.065 -14.412 1.00 97.50 226 ALA A N 1
ATOM 1806 C CA . ALA A 1 226 ? -7.968 -8.929 -13.307 1.00 97.50 226 ALA A CA 1
ATOM 1807 C C . ALA A 1 226 ? -8.790 -7.628 -13.376 1.00 97.50 226 ALA A C 1
ATOM 1809 O O . ALA A 1 226 ? -9.919 -7.588 -12.897 1.00 97.50 226 ALA A O 1
ATOM 1810 N N . ASN A 1 227 ? -8.244 -6.578 -13.998 1.00 97.56 227 ASN A N 1
ATOM 1811 C CA . ASN A 1 227 ? -8.915 -5.288 -14.167 1.00 97.56 227 ASN A CA 1
ATOM 1812 C C . ASN A 1 227 ? -9.547 -5.083 -15.559 1.00 97.56 227 ASN A C 1
ATOM 1814 O O . ASN A 1 227 ? -10.115 -4.022 -15.813 1.00 97.56 227 ASN A O 1
ATOM 1818 N N . GLY A 1 228 ? -9.419 -6.042 -16.485 1.00 96.81 228 GLY A N 1
ATOM 1819 C CA . GLY A 1 228 ? -9.878 -5.888 -17.873 1.00 96.81 228 GLY A CA 1
ATOM 1820 C C . GLY A 1 228 ? -9.176 -4.760 -18.647 1.00 96.81 228 GLY A C 1
ATOM 1821 O O . GLY A 1 228 ? -9.742 -4.192 -19.582 1.00 96.81 228 GLY A O 1
ATOM 1822 N N . MET A 1 229 ? -7.955 -4.395 -18.249 1.00 97.19 229 MET A N 1
ATOM 1823 C CA . MET A 1 229 ? -7.226 -3.235 -18.771 1.00 97.19 229 MET A CA 1
ATOM 1824 C C . MET A 1 229 ? -6.430 -3.584 -20.031 1.00 97.19 229 MET A C 1
ATOM 1826 O O . MET A 1 229 ? -5.213 -3.748 -19.999 1.00 97.19 229 MET A O 1
ATOM 1830 N N . PHE A 1 230 ? -7.122 -3.669 -21.167 1.00 95.50 230 PHE A N 1
ATOM 1831 C CA . PHE A 1 230 ? -6.506 -3.999 -22.460 1.00 95.50 230 PHE A CA 1
ATOM 1832 C C . PHE A 1 230 ? -6.210 -2.781 -23.345 1.00 95.50 230 PHE A C 1
ATOM 1834 O O . PHE A 1 230 ? -5.603 -2.924 -24.401 1.00 95.50 230 PHE A O 1
ATOM 1841 N N . ASN A 1 231 ? -6.614 -1.573 -22.950 1.00 95.06 231 ASN A N 1
ATOM 1842 C CA . ASN A 1 231 ? -6.310 -0.340 -23.682 1.00 95.06 231 ASN A CA 1
ATOM 1843 C C . ASN A 1 231 ? -6.354 0.870 -22.740 1.00 95.06 231 ASN A C 1
ATOM 1845 O O . ASN A 1 231 ? -6.877 0.753 -21.641 1.00 95.06 231 ASN A O 1
ATOM 1849 N N . ASN A 1 232 ? -5.828 2.029 -23.143 1.00 93.56 232 ASN A N 1
ATOM 1850 C CA . ASN A 1 232 ? -5.940 3.303 -22.410 1.00 93.56 232 ASN A CA 1
ATOM 1851 C C . ASN A 1 232 ? -5.589 3.237 -20.910 1.00 93.56 232 ASN A C 1
ATOM 1853 O O . ASN A 1 232 ? -6.048 4.056 -20.109 1.00 93.56 232 ASN A O 1
ATOM 1857 N N . ALA A 1 233 ? -4.738 2.287 -20.533 1.00 96.75 233 ALA A N 1
ATOM 1858 C CA . ALA A 1 233 ? -4.282 2.094 -19.170 1.00 96.75 233 ALA A CA 1
ATOM 1859 C C . ALA A 1 233 ? -2.820 2.522 -19.033 1.00 96.75 233 ALA A C 1
ATOM 1861 O O . ALA A 1 233 ? -2.039 2.562 -19.994 1.00 96.75 233 ALA A O 1
ATOM 1862 N N . HIS A 1 234 ? -2.453 2.885 -17.814 1.00 97.75 234 HIS A N 1
ATOM 1863 C CA . HIS A 1 234 ? -1.084 3.188 -17.440 1.00 97.75 234 HIS A CA 1
ATOM 1864 C C . HIS A 1 234 ? -0.728 2.413 -16.180 1.00 97.75 234 HIS A C 1
ATOM 1866 O O . HIS A 1 234 ? -1.456 2.480 -15.191 1.00 97.75 234 HIS A O 1
ATOM 1872 N N . ILE A 1 235 ? 0.422 1.744 -16.194 1.00 98.50 235 ILE A N 1
ATOM 1873 C CA . ILE A 1 235 ? 0.970 1.090 -15.008 1.00 98.50 235 ILE A CA 1
ATOM 1874 C C . ILE A 1 235 ? 2.076 1.964 -14.438 1.00 98.50 235 ILE A C 1
ATOM 1876 O O . ILE A 1 235 ? 3.041 2.289 -15.130 1.00 98.50 235 ILE A O 1
ATOM 1880 N N . ARG A 1 236 ? 1.964 2.298 -13.154 1.00 98.31 236 ARG A N 1
ATOM 1881 C CA . ARG A 1 236 ? 3.108 2.692 -12.336 1.00 98.31 236 ARG A CA 1
ATOM 1882 C C . ARG A 1 236 ? 3.678 1.426 -11.699 1.00 98.31 236 ARG A C 1
ATOM 1884 O O . ARG A 1 236 ? 3.164 0.950 -10.691 1.00 98.31 236 ARG A O 1
ATOM 1891 N N . LEU A 1 237 ? 4.714 0.876 -12.324 1.00 98.75 237 LEU A N 1
ATOM 1892 C CA . LEU A 1 237 ? 5.426 -0.300 -11.838 1.00 98.75 237 LEU A CA 1
ATOM 1893 C C . LEU A 1 237 ? 6.466 0.182 -10.834 1.00 98.75 237 LEU A C 1
ATOM 1895 O O . LEU A 1 237 ? 7.242 1.066 -11.165 1.00 98.75 237 LEU A O 1
ATOM 1899 N N . THR A 1 238 ? 6.484 -0.318 -9.608 1.00 98.75 238 THR A N 1
ATOM 1900 C CA . THR A 1 238 ? 7.476 0.083 -8.598 1.00 98.75 238 THR A CA 1
ATOM 1901 C C . THR A 1 238 ? 8.063 -1.157 -7.953 1.00 98.75 238 THR A C 1
ATOM 1903 O O . THR A 1 238 ? 7.326 -2.066 -7.597 1.00 98.75 238 THR A O 1
ATOM 1906 N N . LEU A 1 239 ? 9.380 -1.189 -7.788 1.00 98.69 239 LEU A N 1
ATOM 1907 C CA . LEU A 1 239 ? 10.079 -2.224 -7.043 1.00 98.69 239 LEU A CA 1
ATOM 1908 C C . LEU A 1 239 ? 10.835 -1.562 -5.894 1.00 98.69 239 LEU A C 1
ATOM 1910 O O . LEU A 1 239 ? 11.755 -0.768 -6.110 1.00 98.69 239 LEU A O 1
ATOM 1914 N N . THR A 1 240 ? 10.429 -1.868 -4.667 1.00 98.38 240 THR A N 1
ATOM 1915 C CA . THR A 1 240 ? 11.110 -1.384 -3.464 1.00 98.38 240 THR A CA 1
ATOM 1916 C C . THR A 1 240 ? 12.236 -2.341 -3.083 1.00 98.38 240 THR A C 1
ATOM 1918 O O . THR A 1 240 ? 12.198 -3.527 -3.422 1.00 98.38 240 THR A O 1
ATOM 1921 N N . ARG A 1 241 ? 13.236 -1.862 -2.327 1.00 97.31 241 ARG A N 1
ATOM 1922 C CA . ARG A 1 241 ? 14.223 -2.770 -1.709 1.00 97.31 241 ARG A CA 1
ATOM 1923 C C . ARG A 1 241 ? 13.587 -3.688 -0.655 1.00 97.31 241 ARG A C 1
ATOM 1925 O O . ARG A 1 241 ? 14.191 -4.679 -0.257 1.00 97.31 241 ARG A O 1
ATOM 1932 N N . GLY A 1 242 ? 12.373 -3.363 -0.212 1.00 96.62 242 GLY A N 1
ATOM 1933 C CA . GLY A 1 242 ? 11.533 -4.201 0.628 1.00 96.62 242 GLY A CA 1
ATOM 1934 C C . GLY A 1 242 ? 11.408 -3.745 2.072 1.00 96.62 242 GLY A C 1
ATOM 1935 O O . GLY A 1 242 ? 11.944 -2.713 2.490 1.00 96.62 242 GLY A O 1
ATOM 1936 N N . LYS A 1 243 ? 10.712 -4.570 2.856 1.00 95.38 243 LYS A N 1
ATOM 1937 C CA . LYS A 1 243 ? 10.558 -4.404 4.304 1.00 95.38 243 LYS A CA 1
ATOM 1938 C C . LYS A 1 243 ? 11.917 -4.505 4.999 1.00 95.38 243 LYS A C 1
ATOM 1940 O O . LYS A 1 243 ? 12.721 -5.387 4.690 1.00 95.38 243 LYS A O 1
ATOM 1945 N N . LYS A 1 244 ? 12.159 -3.621 5.968 1.00 95.00 244 LYS A N 1
ATOM 1946 C CA . LYS A 1 244 ? 13.300 -3.716 6.881 1.00 95.00 244 LYS A CA 1
ATOM 1947 C C . LYS A 1 244 ? 12.920 -4.434 8.176 1.00 95.00 244 LYS A C 1
ATOM 1949 O O . LYS A 1 244 ? 11.792 -4.313 8.648 1.00 95.00 244 LYS A O 1
ATOM 1954 N N . VAL A 1 245 ? 13.878 -5.146 8.773 1.00 95.75 245 VAL A N 1
ATOM 1955 C CA . VAL A 1 245 ? 13.726 -5.734 10.123 1.00 95.75 245 VAL A CA 1
ATOM 1956 C C . VAL A 1 245 ? 13.639 -4.675 11.220 1.00 95.75 245 VAL A C 1
ATOM 1958 O O . VAL A 1 245 ? 13.033 -4.914 12.256 1.00 95.75 245 VAL A O 1
ATOM 1961 N N . THR A 1 246 ? 14.230 -3.503 10.990 1.00 94.38 246 THR A N 1
ATOM 1962 C CA . THR A 1 246 ? 14.170 -2.349 11.888 1.00 94.38 246 THR A CA 1
ATOM 1963 C C . THR A 1 246 ? 14.329 -1.052 11.096 1.00 94.38 246 THR A C 1
ATOM 1965 O O . THR A 1 246 ? 14.738 -1.068 9.932 1.00 94.38 246 THR A O 1
ATOM 1968 N N . SER A 1 247 ? 13.986 0.076 11.715 1.00 93.06 247 SER A N 1
ATOM 1969 C CA . SER A 1 247 ? 14.183 1.393 11.111 1.00 93.06 247 SER A CA 1
ATOM 1970 C C . SER A 1 247 ? 15.673 1.711 10.970 1.00 93.06 247 SER A C 1
ATOM 1972 O O . SER A 1 247 ? 16.452 1.489 11.897 1.00 93.06 247 SER A O 1
ATOM 1974 N N . GLY A 1 248 ? 16.084 2.230 9.812 1.00 91.00 248 GLY A N 1
ATOM 1975 C CA . GLY A 1 248 ? 17.471 2.630 9.585 1.00 91.00 248 GLY A CA 1
ATOM 1976 C C . GLY A 1 248 ? 17.860 2.751 8.114 1.00 91.00 248 GLY A C 1
ATOM 1977 O O . GLY A 1 248 ? 17.286 2.111 7.234 1.00 91.00 248 GLY A O 1
ATOM 1978 N N . MET A 1 249 ? 18.893 3.555 7.846 1.00 90.56 249 MET A N 1
ATOM 1979 C CA . MET A 1 249 ? 19.350 3.840 6.477 1.00 90.56 249 MET A CA 1
ATOM 1980 C C . MET A 1 249 ? 20.081 2.666 5.813 1.00 90.56 249 MET A C 1
ATOM 1982 O O . MET A 1 249 ? 20.120 2.588 4.589 1.00 90.56 249 MET A O 1
ATOM 1986 N N . SER A 1 250 ? 20.651 1.740 6.593 1.00 93.88 250 SER A N 1
ATOM 1987 C CA . SER A 1 250 ? 21.433 0.632 6.032 1.00 93.88 250 SER A CA 1
ATOM 1988 C C . SER A 1 250 ? 20.557 -0.299 5.176 1.00 93.88 250 SER A C 1
ATOM 1990 O O . SER A 1 250 ? 19.494 -0.734 5.644 1.00 93.88 250 SER A O 1
ATOM 1992 N N . PRO A 1 251 ? 20.984 -0.660 3.948 1.00 93.44 251 PRO A N 1
ATOM 1993 C CA . PRO A 1 251 ? 20.295 -1.661 3.137 1.00 93.44 251 PRO A CA 1
ATOM 1994 C C . PRO A 1 251 ? 20.443 -3.081 3.707 1.00 93.44 251 PRO A C 1
ATOM 1996 O O . PRO A 1 251 ? 19.675 -3.960 3.337 1.00 93.44 251 PRO A O 1
ATOM 1999 N N . ALA A 1 252 ? 21.363 -3.315 4.653 1.00 94.12 252 ALA A N 1
ATOM 2000 C CA . ALA A 1 252 ? 21.528 -4.618 5.307 1.00 94.12 252 ALA A CA 1
ATOM 2001 C C . ALA A 1 252 ? 20.296 -5.049 6.126 1.00 94.12 252 ALA A C 1
ATOM 2003 O O . ALA A 1 252 ? 20.140 -6.223 6.440 1.00 94.12 252 ALA A O 1
ATOM 2004 N N . PHE A 1 253 ? 19.402 -4.113 6.461 1.00 95.06 253 PHE A N 1
ATOM 2005 C CA . PHE A 1 253 ? 18.157 -4.425 7.160 1.00 95.06 253 PHE A CA 1
ATOM 2006 C C . PHE A 1 253 ? 17.054 -4.973 6.239 1.00 95.06 253 PHE A C 1
ATOM 2008 O O . PHE A 1 253 ? 16.035 -5.441 6.747 1.00 95.06 253 PHE A O 1
ATOM 2015 N N . ASN A 1 254 ? 17.237 -4.937 4.913 1.00 95.62 254 ASN A N 1
ATOM 2016 C CA . ASN A 1 254 ? 16.288 -5.440 3.916 1.00 95.62 254 ASN A CA 1
ATOM 2017 C C . ASN A 1 254 ? 16.407 -6.961 3.741 1.00 95.62 254 ASN A C 1
ATOM 2019 O O . ASN A 1 254 ? 16.964 -7.446 2.759 1.00 95.62 254 ASN A O 1
ATOM 2023 N N . LEU A 1 255 ? 15.892 -7.715 4.713 1.00 92.12 255 LEU A N 1
ATOM 2024 C CA . LEU A 1 255 ? 16.033 -9.177 4.750 1.00 92.12 255 LEU A CA 1
ATOM 2025 C C . LEU A 1 255 ? 14.810 -9.943 4.224 1.00 92.12 255 LEU A C 1
ATOM 2027 O O . LEU A 1 255 ? 14.885 -11.153 4.054 1.00 92.12 255 LEU A O 1
ATOM 2031 N N . TYR A 1 256 ? 13.705 -9.253 3.931 1.00 93.50 256 TYR A N 1
ATOM 2032 C CA . TYR A 1 256 ? 12.448 -9.878 3.491 1.00 93.50 256 TYR A CA 1
ATOM 2033 C C . TYR A 1 256 ? 12.293 -9.966 1.961 1.00 93.50 256 TYR A C 1
ATOM 2035 O O . TYR A 1 256 ? 11.275 -10.453 1.483 1.00 93.50 256 TYR A O 1
ATOM 2043 N N . GLY A 1 257 ? 13.286 -9.502 1.194 1.00 94.88 257 GLY A N 1
ATOM 2044 C CA . GLY A 1 257 ? 13.217 -9.422 -0.270 1.00 94.88 257 GLY A CA 1
ATOM 2045 C C . GLY A 1 257 ? 12.505 -8.167 -0.785 1.00 94.88 257 GLY A C 1
ATOM 2046 O O . GLY A 1 257 ? 11.925 -7.402 -0.015 1.00 94.88 257 GLY A O 1
ATOM 2047 N N . CYS A 1 258 ? 12.594 -7.930 -2.096 1.00 97.88 258 CYS A N 1
ATOM 2048 C CA . CYS A 1 258 ? 11.973 -6.777 -2.749 1.00 97.88 258 CYS A CA 1
ATOM 2049 C C . CYS A 1 258 ? 10.441 -6.878 -2.766 1.00 97.88 258 CYS A C 1
ATOM 2051 O O . CYS A 1 258 ? 9.891 -7.965 -2.919 1.00 97.88 258 CYS A O 1
ATOM 2053 N N . VAL A 1 259 ? 9.753 -5.735 -2.707 1.00 98.25 259 VAL A N 1
ATOM 2054 C CA . VAL A 1 259 ? 8.289 -5.671 -2.854 1.00 98.25 259 VAL A CA 1
ATOM 2055 C C . VAL A 1 259 ? 7.953 -5.053 -4.207 1.00 98.25 259 VAL A C 1
ATOM 2057 O O . VAL A 1 259 ? 8.299 -3.898 -4.475 1.00 98.25 259 VAL A O 1
ATOM 2060 N N . LEU A 1 260 ? 7.288 -5.825 -5.071 1.00 98.69 260 LEU A N 1
ATOM 2061 C CA . LEU A 1 260 ? 6.770 -5.342 -6.351 1.00 98.69 260 LEU A CA 1
ATOM 2062 C C . LEU A 1 260 ? 5.386 -4.723 -6.156 1.00 98.69 260 LEU A C 1
ATOM 2064 O O . LEU A 1 260 ? 4.526 -5.298 -5.499 1.00 98.69 260 LEU A O 1
ATOM 2068 N N . ILE A 1 261 ? 5.164 -3.570 -6.774 1.00 98.75 261 ILE A N 1
ATOM 2069 C CA . ILE A 1 261 ? 3.879 -2.883 -6.828 1.00 98.75 261 ILE A CA 1
ATOM 2070 C C . ILE A 1 261 ? 3.509 -2.694 -8.298 1.00 98.75 261 ILE A C 1
ATOM 2072 O O . ILE A 1 261 ? 4.242 -2.037 -9.045 1.00 98.75 261 ILE A O 1
ATOM 2076 N N . VAL A 1 262 ? 2.362 -3.232 -8.709 1.00 98.75 262 VAL A N 1
ATOM 2077 C CA . VAL A 1 262 ? 1.783 -3.001 -10.040 1.00 98.75 262 VAL A CA 1
ATOM 2078 C C . VAL A 1 262 ? 0.507 -2.184 -9.870 1.00 98.75 262 VAL A C 1
ATOM 2080 O O . VAL A 1 262 ? -0.574 -2.724 -9.643 1.00 98.75 262 VAL A O 1
ATOM 2083 N N . LEU A 1 263 ? 0.635 -0.858 -9.969 1.00 98.50 263 LEU A N 1
ATOM 2084 C CA . LEU A 1 263 ? -0.501 0.063 -9.912 1.00 98.50 263 LEU A CA 1
ATOM 2085 C C . LEU A 1 263 ? -0.963 0.399 -11.331 1.00 98.50 263 LEU A C 1
ATOM 2087 O O . LEU A 1 263 ? -0.408 1.296 -11.969 1.00 98.50 263 LEU A O 1
ATOM 2091 N N . ALA A 1 264 ? -1.956 -0.340 -11.822 1.00 98.12 264 ALA A N 1
ATOM 2092 C CA . ALA A 1 264 ? -2.603 -0.095 -13.106 1.00 98.12 264 ALA A CA 1
ATOM 2093 C C . ALA A 1 264 ? -3.848 0.785 -12.921 1.00 98.12 264 ALA A C 1
ATOM 2095 O O . ALA A 1 264 ? -4.708 0.482 -12.100 1.00 98.12 264 ALA A O 1
ATOM 2096 N N . GLU A 1 265 ? -3.953 1.867 -13.689 1.00 97.50 265 GLU A N 1
ATOM 2097 C CA . GLU A 1 265 ? -5.124 2.747 -13.699 1.00 97.50 265 GLU A CA 1
ATOM 2098 C C . GLU A 1 265 ? -5.569 3.030 -15.136 1.00 97.50 265 GLU A C 1
ATOM 2100 O O . GLU A 1 265 ? -4.736 3.201 -16.038 1.00 97.50 265 GLU A O 1
ATOM 2105 N N . TRP A 1 266 ? -6.882 3.159 -15.340 1.00 96.88 266 TRP A N 1
ATOM 2106 C CA . TRP A 1 266 ? -7.427 3.783 -16.540 1.00 96.88 266 TRP A CA 1
ATOM 2107 C C . TRP A 1 266 ? -6.943 5.226 -16.583 1.00 96.88 266 TRP A C 1
ATOM 2109 O O . TRP A 1 266 ? -7.118 5.989 -15.627 1.00 96.88 266 TRP A O 1
ATOM 2119 N N . LYS A 1 267 ? -6.275 5.589 -17.677 1.00 94.75 267 LYS A N 1
ATOM 2120 C CA . LYS A 1 267 ? -5.607 6.879 -17.807 1.00 94.75 267 LYS A CA 1
ATOM 2121 C C . LYS A 1 267 ? -5.706 7.373 -19.248 1.00 94.75 267 LYS A C 1
ATOM 2123 O O . LYS A 1 267 ? -4.809 7.080 -20.052 1.00 94.75 267 LYS A O 1
ATOM 2128 N N . PRO A 1 268 ? -6.767 8.124 -19.592 1.00 88.00 268 PRO A N 1
ATOM 2129 C CA . PRO A 1 268 ? -6.849 8.767 -20.894 1.00 88.00 268 PRO A CA 1
ATOM 2130 C C . PRO A 1 268 ? -5.687 9.761 -21.082 1.00 88.00 268 PRO A C 1
ATOM 2132 O O . PRO A 1 268 ? -5.016 10.134 -20.109 1.00 88.00 268 PRO A O 1
ATOM 2135 N N . PRO A 1 269 ? -5.394 10.172 -22.327 1.00 82.75 269 PRO A N 1
ATOM 2136 C CA . PRO A 1 269 ? -4.426 11.228 -22.594 1.00 82.75 269 PRO A CA 1
ATOM 2137 C C . PRO A 1 269 ? -4.717 12.473 -21.746 1.00 82.75 269 PRO A C 1
ATOM 2139 O O . PRO A 1 269 ? -5.831 12.983 -21.737 1.00 82.75 269 PRO A O 1
ATOM 2142 N N . VAL A 1 270 ? -3.708 12.936 -21.006 1.00 77.56 270 VAL A N 1
ATOM 2143 C CA . VAL A 1 270 ? -3.840 14.076 -20.079 1.00 77.56 270 VAL A CA 1
ATOM 2144 C C . VAL A 1 270 ? -3.782 15.414 -20.818 1.00 77.56 270 VAL A C 1
ATOM 2146 O O . VAL A 1 270 ? -4.323 16.406 -20.340 1.00 77.56 270 VAL A O 1
ATOM 2149 N N . TYR A 1 271 ? -3.102 15.453 -21.963 1.00 79.25 271 TYR A N 1
ATOM 2150 C CA . TYR A 1 271 ? -2.880 16.676 -22.722 1.00 79.25 271 TYR A CA 1
ATOM 2151 C C . TYR A 1 271 ? -3.742 16.698 -23.971 1.00 79.25 271 TYR A C 1
ATOM 2153 O O . TYR A 1 271 ? -3.831 15.707 -24.699 1.00 79.25 271 TYR A O 1
ATOM 2161 N N . ASP A 1 272 ? -4.321 17.863 -24.225 1.00 72.06 272 ASP A N 1
ATOM 2162 C CA . ASP A 1 272 ? -4.937 18.167 -25.498 1.00 72.06 272 ASP A CA 1
ATOM 2163 C C . ASP A 1 272 ? -3.845 18.531 -26.511 1.00 72.06 272 ASP A C 1
ATOM 2165 O O . ASP A 1 272 ? -3.214 19.589 -26.440 1.00 72.06 272 ASP A O 1
ATOM 2169 N N . ASN A 1 273 ? -3.613 17.629 -27.462 1.00 77.62 273 ASN A N 1
ATOM 2170 C CA . ASN A 1 273 ? -2.626 17.834 -28.516 1.00 77.62 273 ASN A CA 1
ATOM 2171 C C . ASN A 1 273 ? -3.044 18.921 -29.523 1.00 77.62 273 ASN A C 1
ATOM 2173 O O . ASN A 1 273 ? -2.211 19.321 -30.332 1.00 77.62 273 ASN A O 1
ATOM 2177 N N . SER A 1 274 ? -4.293 19.403 -29.492 1.00 83.62 274 SER A N 1
ATOM 2178 C CA . SER A 1 274 ? -4.771 20.452 -30.401 1.00 83.62 274 SER A CA 1
ATOM 2179 C C . SER A 1 274 ? -4.357 21.862 -29.965 1.00 83.62 274 SER A C 1
ATOM 2181 O O . SER A 1 274 ? -3.980 22.671 -30.809 1.00 83.62 274 SER A O 1
ATOM 2183 N N . HIS A 1 275 ? -4.340 22.141 -28.658 1.00 82.75 275 HIS A N 1
ATOM 2184 C CA . HIS A 1 275 ? -3.952 23.448 -28.106 1.00 82.75 275 HIS A CA 1
ATOM 2185 C C . HIS A 1 275 ? -2.501 23.490 -27.591 1.00 82.75 275 HIS A C 1
ATOM 2187 O O . HIS A 1 275 ? -1.976 24.564 -27.291 1.00 82.75 275 HIS A O 1
ATOM 2193 N N . GLY A 1 276 ? -1.833 22.334 -27.512 1.00 84.69 276 GLY A N 1
ATOM 2194 C CA . GLY A 1 276 ? -0.453 22.218 -27.044 1.00 84.69 276 GLY A CA 1
ATOM 2195 C C . GLY A 1 276 ? -0.300 22.426 -25.533 1.00 84.69 276 GLY A C 1
ATOM 2196 O O . GLY A 1 276 ? -1.268 22.444 -24.774 1.00 84.69 276 GLY A O 1
ATOM 2197 N N . ILE A 1 277 ? 0.948 22.561 -25.071 1.00 87.88 277 ILE A N 1
ATOM 2198 C CA . ILE A 1 277 ? 1.274 22.770 -23.652 1.00 87.88 277 ILE A CA 1
ATOM 2199 C C . ILE A 1 277 ? 2.102 24.041 -23.455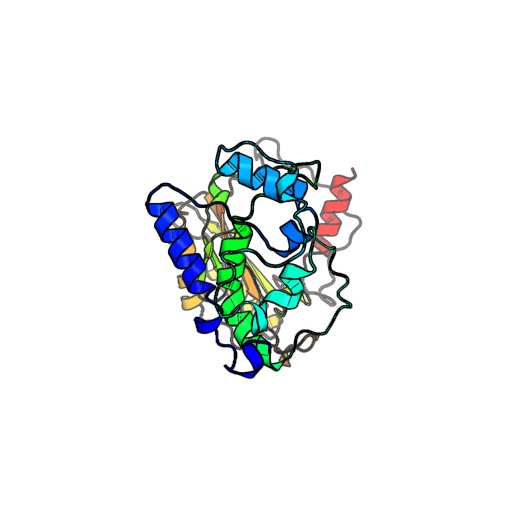 1.00 87.88 277 ILE A C 1
ATOM 2201 O O . ILE A 1 277 ? 3.020 24.329 -24.222 1.00 87.88 277 ILE A O 1
ATOM 2205 N N . LYS A 1 278 ? 1.812 24.793 -22.387 1.00 86.25 278 LYS A N 1
ATOM 2206 C CA . LYS A 1 278 ? 2.625 25.942 -21.965 1.00 86.25 278 LYS A CA 1
ATOM 2207 C C . LYS A 1 278 ? 3.777 25.465 -21.082 1.00 86.25 278 LYS A C 1
ATOM 2209 O O . LYS A 1 278 ? 3.553 24.786 -20.081 1.00 86.25 278 LYS A O 1
ATOM 2214 N N . LEU A 1 279 ? 5.001 25.854 -21.430 1.00 87.69 279 LEU A N 1
ATOM 2215 C CA . LEU A 1 279 ? 6.212 25.526 -20.678 1.00 87.69 279 LEU A CA 1
ATOM 2216 C C . LEU A 1 279 ? 6.729 26.749 -19.912 1.00 87.69 279 LEU A C 1
ATOM 2218 O O . LEU A 1 279 ? 6.607 27.881 -20.378 1.00 87.69 279 LEU A O 1
ATOM 2222 N N . VAL A 1 280 ? 7.326 26.510 -18.744 1.00 88.25 280 VAL A N 1
ATOM 2223 C CA . VAL A 1 280 ? 8.046 27.520 -17.955 1.00 88.25 280 VAL A CA 1
ATOM 2224 C C . VAL A 1 280 ? 9.375 26.951 -17.469 1.00 88.25 280 VAL A C 1
ATOM 2226 O O . VAL A 1 280 ? 9.487 25.750 -17.213 1.00 88.25 280 VAL A O 1
ATOM 2229 N N . THR A 1 281 ? 10.374 27.812 -17.298 1.00 90.56 281 THR A N 1
ATOM 2230 C CA . THR A 1 281 ? 11.658 27.428 -16.703 1.00 90.56 281 THR A CA 1
ATOM 2231 C C . THR A 1 281 ? 11.569 27.534 -15.183 1.00 90.56 281 THR A C 1
ATOM 2233 O O . THR A 1 281 ? 11.349 28.618 -14.647 1.00 90.56 281 THR A O 1
ATOM 2236 N N . ALA A 1 282 ? 11.748 26.416 -14.476 1.00 89.88 282 ALA A N 1
ATOM 2237 C CA . ALA A 1 282 ? 11.738 26.398 -13.015 1.00 89.88 282 ALA A CA 1
ATOM 2238 C C . ALA A 1 282 ? 13.042 26.966 -12.422 1.00 89.88 282 ALA A C 1
ATOM 2240 O O . ALA A 1 282 ? 14.131 26.787 -12.974 1.00 89.88 282 ALA A O 1
ATOM 2241 N N . THR A 1 283 ? 12.949 27.605 -11.253 1.00 89.56 283 THR A N 1
ATOM 2242 C CA . THR A 1 283 ? 14.129 28.042 -10.485 1.00 89.56 283 THR A CA 1
ATOM 2243 C C . THR A 1 283 ? 14.836 26.863 -9.812 1.00 89.56 283 THR A C 1
ATOM 2245 O O . THR A 1 283 ? 16.063 26.860 -9.707 1.00 89.56 283 THR A O 1
ATOM 2248 N N . THR A 1 284 ? 14.089 25.823 -9.421 1.00 90.31 284 THR A N 1
ATOM 2249 C CA . THR A 1 284 ? 14.637 24.556 -8.922 1.00 90.31 284 THR A CA 1
ATOM 2250 C C . THR A 1 284 ? 15.511 23.893 -9.987 1.00 90.31 284 THR A C 1
ATOM 2252 O O . THR A 1 284 ? 15.047 23.554 -11.075 1.00 90.31 284 THR A O 1
ATOM 2255 N N . ARG A 1 285 ? 16.789 23.681 -9.664 1.00 91.88 285 ARG A N 1
ATOM 2256 C CA . ARG A 1 285 ? 17.724 22.932 -10.513 1.00 91.88 285 ARG A CA 1
ATOM 2257 C C . ARG A 1 285 ? 17.473 21.432 -10.383 1.00 91.88 285 ARG A C 1
ATOM 2259 O O . ARG A 1 285 ? 17.105 20.949 -9.313 1.00 91.88 285 ARG A O 1
ATOM 2266 N N . ARG A 1 286 ? 17.687 20.696 -11.474 1.00 93.75 286 ARG A N 1
ATOM 2267 C CA . ARG A 1 286 ? 17.612 19.231 -11.477 1.00 93.75 286 ARG A CA 1
ATOM 2268 C C . ARG A 1 286 ? 18.730 18.637 -10.610 1.00 93.75 286 ARG A C 1
ATOM 2270 O O . ARG A 1 286 ? 19.796 19.239 -10.499 1.00 93.75 286 ARG A O 1
ATOM 2277 N N . ASN A 1 287 ? 18.485 17.465 -10.021 1.00 93.38 287 ASN A N 1
ATOM 2278 C CA . ASN A 1 287 ? 19.496 16.722 -9.264 1.00 93.38 287 ASN A CA 1
ATOM 2279 C C . ASN A 1 287 ? 20.775 16.536 -10.095 1.00 93.38 287 ASN A C 1
ATOM 2281 O O . ASN A 1 287 ? 20.710 16.127 -11.256 1.00 93.38 287 ASN A O 1
ATOM 2285 N N . SER A 1 288 ? 21.927 16.823 -9.486 1.00 94.75 288 SER A N 1
ATOM 2286 C CA . SER A 1 288 ? 23.228 16.537 -10.090 1.00 94.75 288 SER A CA 1
ATOM 2287 C C . SER A 1 288 ? 23.451 15.021 -10.166 1.00 94.75 288 SER A C 1
ATOM 2289 O O . SER A 1 288 ? 23.144 14.334 -9.183 1.00 94.75 288 SER A O 1
ATOM 2291 N N . PRO A 1 289 ? 24.046 14.493 -11.255 1.00 93.88 289 PRO A N 1
ATOM 2292 C CA . PRO A 1 289 ? 24.456 13.091 -11.335 1.00 93.88 289 PRO A CA 1
ATOM 2293 C C . PRO A 1 289 ? 25.379 12.640 -10.194 1.00 93.88 289 PRO A C 1
ATOM 2295 O O . PRO A 1 289 ? 25.345 11.478 -9.811 1.00 93.88 289 PRO A O 1
ATOM 2298 N N . ASN A 1 290 ? 26.135 13.566 -9.591 1.00 93.75 290 ASN A N 1
ATOM 2299 C CA . ASN A 1 290 ? 27.012 13.289 -8.445 1.00 93.75 290 ASN A CA 1
ATOM 2300 C C . ASN A 1 290 ? 26.269 13.181 -7.100 1.00 93.75 290 ASN A C 1
ATOM 2302 O O . ASN A 1 290 ? 26.893 12.907 -6.080 1.00 93.75 290 ASN A O 1
ATOM 2306 N N . SER A 1 291 ? 24.963 13.458 -7.068 1.00 92.94 291 SER A N 1
ATOM 2307 C CA . SER A 1 291 ? 24.138 13.362 -5.859 1.00 92.94 291 SER A CA 1
ATOM 2308 C C . SER A 1 291 ? 23.116 12.245 -5.999 1.00 92.94 291 SER A C 1
ATOM 2310 O O . SER A 1 291 ? 23.135 11.287 -5.235 1.00 92.94 291 SER A O 1
ATOM 2312 N N . VAL A 1 292 ? 22.231 12.363 -6.991 1.00 92.12 292 VAL A N 1
ATOM 2313 C CA . VAL A 1 292 ? 21.254 11.330 -7.336 1.00 92.12 292 VAL A CA 1
ATOM 2314 C C . VAL A 1 292 ? 21.089 11.352 -8.851 1.00 92.12 292 VAL A C 1
ATOM 2316 O O . VAL A 1 292 ? 20.468 12.269 -9.400 1.00 92.12 292 VAL A O 1
ATOM 2319 N N . ASP A 1 293 ? 21.685 10.368 -9.525 1.00 94.44 293 ASP A N 1
ATOM 2320 C CA . ASP A 1 293 ? 21.668 10.294 -10.984 1.00 94.44 293 ASP A CA 1
ATOM 2321 C C . ASP A 1 293 ? 20.245 10.084 -11.510 1.00 94.44 293 ASP A C 1
ATOM 2323 O O . ASP A 1 293 ? 19.579 9.097 -11.208 1.00 94.44 293 ASP A O 1
ATOM 2327 N N . SER A 1 294 ? 19.793 11.024 -12.343 1.00 93.31 294 SER A N 1
ATOM 2328 C CA . SER A 1 294 ? 18.475 10.982 -12.980 1.00 93.31 294 SER A CA 1
ATOM 2329 C C . SER A 1 294 ? 18.351 9.911 -14.068 1.00 93.31 294 SER A C 1
ATOM 2331 O O . SER A 1 294 ? 17.246 9.710 -14.568 1.00 93.31 294 SER A O 1
ATOM 2333 N N . LYS A 1 295 ? 19.445 9.240 -14.455 1.00 94.38 295 LYS A N 1
ATOM 2334 C CA . LYS A 1 295 ? 19.396 8.029 -15.288 1.00 94.38 295 LYS A CA 1
ATOM 2335 C C . LYS A 1 295 ? 18.854 6.823 -14.525 1.00 94.38 295 LYS A C 1
ATOM 2337 O O . LYS A 1 295 ? 18.295 5.927 -15.149 1.00 94.38 295 LYS A O 1
ATOM 2342 N N . ILE A 1 296 ? 18.993 6.810 -13.199 1.00 97.12 296 ILE A N 1
ATOM 2343 C CA . ILE A 1 296 ? 18.350 5.816 -12.343 1.00 97.12 296 ILE A CA 1
ATOM 2344 C C . ILE A 1 296 ? 16.885 6.222 -12.219 1.00 97.12 296 ILE A C 1
ATOM 2346 O O . ILE A 1 296 ? 16.572 7.319 -11.750 1.00 97.12 296 ILE A O 1
ATOM 2350 N N . HIS A 1 297 ? 15.968 5.342 -12.611 1.00 97.25 297 HIS A N 1
ATOM 2351 C CA . HIS A 1 297 ? 14.542 5.642 -12.540 1.00 97.25 297 HIS A CA 1
ATOM 2352 C C . HIS A 1 297 ? 14.012 5.402 -11.113 1.00 97.25 297 HIS A C 1
ATOM 2354 O O . HIS A 1 297 ? 13.288 4.455 -10.830 1.00 97.25 297 HIS A O 1
ATOM 2360 N N . HIS A 1 298 ? 14.452 6.244 -10.175 1.00 96.31 298 HIS A N 1
ATOM 2361 C CA . HIS A 1 298 ? 14.229 6.105 -8.732 1.00 96.31 298 HIS A CA 1
ATOM 2362 C C . HIS A 1 298 ? 12.970 6.844 -8.230 1.00 96.31 298 HIS A C 1
ATOM 2364 O O . HIS A 1 298 ? 12.494 7.803 -8.849 1.00 96.31 298 HIS A O 1
ATOM 2370 N N . ASN A 1 299 ? 12.477 6.492 -7.037 1.00 96.00 299 ASN A N 1
ATOM 2371 C CA . ASN A 1 299 ? 11.281 7.107 -6.432 1.00 96.00 299 ASN A CA 1
ATOM 2372 C C . ASN A 1 299 ? 11.524 8.450 -5.715 1.00 96.00 299 ASN A C 1
ATOM 2374 O O . ASN A 1 299 ? 10.564 9.103 -5.306 1.00 96.00 299 ASN A O 1
ATOM 2378 N N . ASN A 1 300 ? 12.773 8.919 -5.619 1.00 95.50 300 ASN A N 1
ATOM 2379 C CA . ASN A 1 300 ? 13.129 10.225 -5.040 1.00 95.50 300 ASN A CA 1
ATOM 2380 C C . ASN A 1 300 ? 12.740 11.417 -5.946 1.00 95.50 300 ASN A C 1
ATOM 2382 O O . ASN A 1 300 ? 13.585 12.103 -6.522 1.00 95.50 300 ASN A O 1
ATOM 2386 N N . LEU A 1 301 ? 11.434 11.662 -6.085 1.00 94.12 301 LEU A N 1
ATOM 2387 C CA . LEU A 1 301 ? 10.836 12.632 -7.014 1.00 94.12 301 LEU A CA 1
ATOM 2388 C C . LEU A 1 301 ? 10.552 14.009 -6.394 1.00 94.12 301 LEU A C 1
ATOM 2390 O O . LEU A 1 301 ? 9.963 14.863 -7.058 1.00 94.12 301 LEU A O 1
ATOM 2394 N N . ILE A 1 302 ? 10.988 14.271 -5.155 1.00 94.31 302 ILE A N 1
ATOM 2395 C CA . ILE A 1 302 ? 10.718 15.551 -4.475 1.00 94.31 302 ILE A CA 1
ATOM 2396 C C . ILE A 1 302 ? 11.225 16.754 -5.283 1.00 94.31 302 ILE A C 1
ATOM 2398 O O . ILE A 1 302 ? 10.532 17.758 -5.398 1.00 94.31 302 ILE A O 1
ATOM 2402 N N . ASN A 1 303 ? 12.376 16.622 -5.950 1.00 94.06 303 ASN A N 1
ATOM 2403 C CA . ASN A 1 303 ? 12.914 17.647 -6.845 1.00 94.06 303 ASN A CA 1
ATOM 2404 C C . ASN A 1 303 ? 11.959 17.965 -8.017 1.00 94.06 303 ASN A C 1
ATOM 2406 O O . ASN A 1 303 ? 11.728 19.132 -8.327 1.00 94.06 303 ASN A O 1
ATOM 2410 N N . ASN A 1 304 ? 11.358 16.939 -8.633 1.00 93.12 304 ASN A N 1
ATOM 2411 C CA . ASN A 1 304 ? 10.378 17.098 -9.713 1.00 93.12 304 ASN A CA 1
ATOM 2412 C C . ASN A 1 304 ? 9.082 17.749 -9.206 1.00 93.12 304 ASN A C 1
ATOM 2414 O O . ASN A 1 304 ? 8.502 18.593 -9.888 1.00 93.12 304 ASN A O 1
ATOM 2418 N N . ILE A 1 305 ? 8.639 17.371 -8.005 1.00 93.88 305 ILE A N 1
ATOM 2419 C CA . ILE A 1 305 ? 7.435 17.921 -7.376 1.00 93.88 305 ILE A CA 1
ATOM 2420 C C . ILE A 1 305 ? 7.637 19.404 -7.049 1.00 93.88 305 ILE A C 1
ATOM 2422 O O . ILE A 1 305 ? 6.777 20.217 -7.380 1.00 93.88 305 ILE A O 1
ATOM 2426 N N . LEU A 1 306 ? 8.785 19.785 -6.479 1.00 92.88 306 LEU A N 1
ATOM 2427 C CA . LEU A 1 306 ? 9.107 21.185 -6.173 1.00 92.88 306 LEU A CA 1
ATOM 2428 C C . LEU A 1 306 ? 9.082 22.069 -7.426 1.00 92.88 306 LEU A C 1
ATOM 2430 O O . LEU A 1 306 ? 8.514 23.160 -7.391 1.00 92.88 306 LEU A O 1
ATOM 2434 N N . ALA A 1 307 ? 9.601 21.571 -8.553 1.00 91.62 307 ALA A N 1
ATOM 2435 C CA . ALA A 1 307 ? 9.506 22.276 -9.829 1.00 91.62 307 ALA A CA 1
ATOM 2436 C C . ALA A 1 307 ? 8.041 22.520 -10.252 1.00 91.62 307 ALA A C 1
ATOM 2438 O O . ALA A 1 307 ? 7.718 23.582 -10.786 1.00 91.62 307 ALA A O 1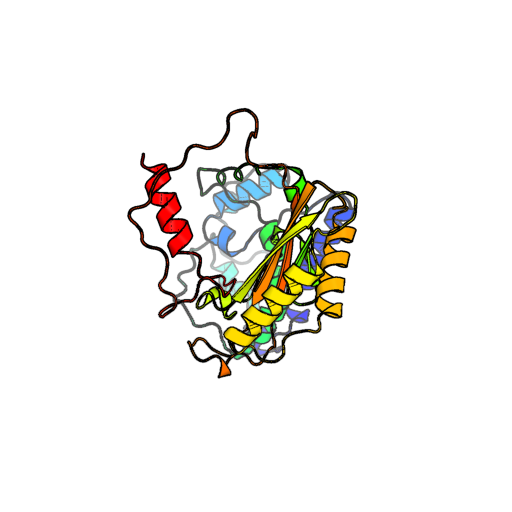
ATOM 2439 N N . LYS A 1 308 ? 7.132 21.574 -9.970 1.00 89.44 308 LYS A N 1
ATOM 2440 C CA . LYS A 1 308 ? 5.698 21.704 -10.272 1.00 89.44 308 LYS A CA 1
ATOM 2441 C C . LYS A 1 308 ? 4.958 22.632 -9.303 1.00 89.44 308 LYS A C 1
ATOM 2443 O O . LYS A 1 308 ? 4.069 23.357 -9.739 1.00 89.44 308 LYS A O 1
ATOM 2448 N N . VAL A 1 309 ? 5.324 22.646 -8.021 1.00 88.31 309 VAL A N 1
ATOM 2449 C CA . VAL A 1 309 ? 4.721 23.536 -7.010 1.00 88.31 309 VAL A CA 1
ATOM 2450 C C . VAL A 1 309 ? 4.946 25.006 -7.358 1.00 88.31 309 VAL A C 1
ATOM 2452 O O . VAL A 1 309 ? 4.039 25.815 -7.195 1.00 88.31 309 VAL A O 1
ATOM 2455 N N . ILE A 1 310 ? 6.129 25.354 -7.870 1.00 77.50 310 ILE A N 1
ATOM 2456 C CA . ILE A 1 310 ? 6.440 26.730 -8.283 1.00 77.50 310 ILE A CA 1
ATOM 2457 C C . ILE A 1 310 ? 5.533 27.175 -9.435 1.00 77.50 310 ILE A C 1
ATOM 2459 O O . ILE A 1 310 ? 5.052 28.301 -9.421 1.00 77.50 310 ILE A O 1
ATOM 2463 N N . TYR A 1 311 ? 5.243 26.284 -10.386 1.00 72.56 311 TYR A N 1
ATOM 2464 C CA . TYR A 1 311 ? 4.332 26.580 -11.493 1.00 72.56 311 TYR A CA 1
ATOM 2465 C C . TYR A 1 311 ? 2.902 26.876 -11.030 1.00 72.56 311 TYR A C 1
ATOM 2467 O O . TYR A 1 311 ? 2.285 27.786 -11.558 1.00 72.56 311 TYR A O 1
ATOM 2475 N N . LEU A 1 312 ? 2.377 26.149 -10.038 1.00 72.44 312 LEU A N 1
ATOM 2476 C CA . LEU A 1 312 ? 1.001 26.352 -9.553 1.00 72.44 312 LEU A CA 1
ATOM 2477 C C . LEU A 1 312 ? 0.781 27.702 -8.847 1.00 72.44 312 LEU A C 1
ATOM 2479 O O . LEU A 1 312 ? -0.353 28.032 -8.517 1.00 72.44 312 LEU A O 1
ATOM 2483 N N . LYS A 1 313 ? 1.852 28.455 -8.575 1.00 65.75 313 LYS A N 1
ATOM 2484 C CA . LYS A 1 313 ? 1.796 29.787 -7.958 1.00 65.75 313 LYS A CA 1
ATOM 2485 C C . LYS A 1 313 ? 1.868 30.936 -8.975 1.00 65.75 313 LYS A C 1
ATOM 2487 O O . LYS A 1 313 ? 1.843 32.087 -8.547 1.00 65.75 313 LYS A O 1
ATOM 2492 N N . ILE A 1 314 ? 2.011 30.631 -10.267 1.00 58.59 314 ILE A N 1
ATOM 2493 C CA . ILE A 1 314 ? 2.091 31.586 -11.388 1.00 58.59 314 ILE A CA 1
ATOM 2494 C C . ILE A 1 314 ? 0.788 31.509 -12.178 1.00 58.59 314 ILE A C 1
ATOM 2496 O O . ILE A 1 314 ? 0.274 32.584 -12.546 1.00 58.59 314 ILE A O 1
#

Secondary structure (DSSP, 8-state):
--GGGTS---TTTTTHHHHHHHHHHHHHTT-PPPB--HHHHHH-HHHHHHHHHHHTT----GGGGB---S--TT-TTTHHHH-HHHHH--B--------PPPPGGGHHHHHHHHHHHHHHHTTB---TTSSSPPPPPPPPSSGGGGG-EEEETTEEEETTT----TTBHHHHH--EEEEEEEEETTEETTHHHHHHHHHHHHHHTT-SSPPPHHHHHHHHHHHHHHTT--SSEEEEEEEE--B-SSSSS-GGG--S--EEEEEEEE---SS-TTT-------SSPPPPTTTS-TTS-BS--HHHHHHHHHHTT-